Protein AF-A0A2N7QGH1-F1 (afdb_monomer_lite)

pLDDT: mean 88.71, std 9.81, range [45.12, 98.56]

Foldseek 3Di:
DDLLVLLVVLLVLLVQLVVLLVVCLVPVDPVSLVSNVVSLVSNVVSLVVCVVVLCVLPVPQPSVVLNVLSVLLVVLSVVVVPDDSPDPVVVVSSVSNVVSSVVSNVSSVVSNVSVVVVVVVVVVVVVVVVVVVVVVVVVVVVVVVVVVCCVPVVQVVLQVVQVVCVVVVNDPDGDHDPVCVVVVVVVVVD

Secondary structure (DSSP, 8-state):
--HHHHHHHHHHHHHHHHHHHHHHHHH--HHHHHHHHHHHHHHHHHHHHHHHHHHHH-TT--HHHHHHHHHHHHHHHHHHTTS-TT-THHHHHHHHHHHHHHHHHHHHHHHHHHHHHHHHHHHHHHHHHHHHHHHHHHHHHHHHHHHHHHHHHHHHHHHHHHHHHHHTTS-SS----HHHHHHHHHHTT-

Radius of gyration: 38.05 Å; chains: 1; bounding box: 73×26×106 Å

Sequence (190 aa):
MDYGEKSSEFLENVLEMRRYEKNYFLYHNKSDFENLKNYFVKSKDLFELLKPQFIKLNPEIKVDKMEKNFISYGNLLNALTNLNPKDRYILKIEEKIRNYGSEISKFAESIKIKEKFILTNYIRSAKNLFLFFSLFLSLFALTGLLFWYKLLISSLNTLEIEVKKILSGKSKEAIVPPEFQHFIDTFKKT

Organism: NCBI:txid1295609

Structure (mmCIF, N/CA/C/O backbone):
data_AF-A0A2N7QGH1-F1
#
_entry.id   AF-A0A2N7QGH1-F1
#
loop_
_atom_site.group_PDB
_atom_site.id
_atom_site.type_symbol
_atom_site.label_atom_id
_atom_site.label_alt_id
_atom_site.label_comp_id
_atom_site.label_asym_id
_atom_site.label_entity_id
_atom_site.label_seq_id
_atom_site.pdbx_PDB_ins_code
_atom_site.Cartn_x
_atom_site.Cartn_y
_atom_site.Cartn_z
_atom_site.occupancy
_atom_site.B_iso_or_equiv
_atom_site.auth_seq_id
_atom_site.auth_comp_id
_atom_site.auth_asym_id
_atom_site.auth_atom_id
_atom_site.pdbx_PDB_model_num
ATOM 1 N N . MET A 1 1 ? -8.255 -3.912 -15.629 1.00 54.28 1 MET A N 1
ATOM 2 C CA . MET A 1 1 ? -8.101 -2.933 -14.533 1.00 54.28 1 MET A CA 1
ATOM 3 C C . MET A 1 1 ? -6.645 -2.915 -14.122 1.00 54.28 1 MET A C 1
ATOM 5 O O . MET A 1 1 ? -6.067 -3.993 -14.015 1.00 54.28 1 MET A O 1
ATOM 9 N N . ASP A 1 2 ? -6.068 -1.725 -13.984 1.00 86.25 2 ASP A N 1
ATOM 10 C CA . ASP A 1 2 ? -4.644 -1.532 -13.714 1.00 86.25 2 ASP A CA 1
ATOM 11 C C . ASP A 1 2 ? -4.300 -1.843 -12.246 1.00 86.25 2 ASP A C 1
ATOM 13 O O . ASP A 1 2 ? -5.037 -1.486 -11.326 1.00 86.25 2 ASP A O 1
ATOM 17 N N . TYR A 1 3 ? -3.189 -2.548 -12.025 1.00 86.75 3 TYR A N 1
ATOM 18 C CA . TYR A 1 3 ? -2.706 -2.886 -10.683 1.00 86.75 3 TYR A CA 1
ATOM 19 C C . TYR A 1 3 ? -2.316 -1.630 -9.900 1.00 86.75 3 TYR A C 1
ATOM 21 O O . TYR A 1 3 ? -2.613 -1.535 -8.709 1.00 86.75 3 TYR A O 1
ATOM 29 N N . GLY A 1 4 ? -1.663 -0.671 -10.566 1.00 88.69 4 GLY A N 1
ATOM 30 C CA . GLY A 1 4 ? -1.186 0.551 -9.923 1.00 88.69 4 GLY A CA 1
ATOM 31 C C . GLY A 1 4 ? -2.335 1.402 -9.391 1.00 88.69 4 GLY A C 1
ATOM 32 O O . GLY A 1 4 ? -2.314 1.814 -8.227 1.00 88.69 4 GLY A O 1
ATOM 33 N N . GLU A 1 5 ? -3.375 1.576 -10.209 1.00 92.31 5 GLU A N 1
ATOM 34 C CA . GLU A 1 5 ? -4.630 2.235 -9.832 1.00 92.31 5 GLU A CA 1
ATOM 35 C C . GLU A 1 5 ? -5.268 1.584 -8.596 1.00 92.31 5 GLU A C 1
ATOM 37 O O . GLU A 1 5 ? -5.460 2.250 -7.580 1.00 92.31 5 GLU A O 1
ATOM 42 N N . LYS A 1 6 ? -5.497 0.265 -8.618 1.00 94.19 6 LYS A N 1
ATOM 43 C CA . LYS A 1 6 ? -6.113 -0.443 -7.482 1.00 94.19 6 LYS A CA 1
ATOM 44 C C . LYS A 1 6 ? -5.254 -0.446 -6.222 1.00 94.19 6 LYS A C 1
ATOM 46 O O . LYS A 1 6 ? -5.777 -0.394 -5.114 1.00 94.19 6 LYS A O 1
ATOM 51 N N . SER A 1 7 ? -3.934 -0.495 -6.372 1.00 93.31 7 SER A N 1
ATOM 52 C CA . SER A 1 7 ? -2.992 -0.336 -5.262 1.00 93.31 7 SER A CA 1
ATOM 53 C C . SER A 1 7 ? -3.110 1.065 -4.638 1.00 93.31 7 SER A C 1
ATOM 55 O O . SER A 1 7 ? -2.991 1.211 -3.421 1.00 93.31 7 SER A O 1
ATOM 57 N N . SER A 1 8 ? -3.362 2.109 -5.444 1.00 95.12 8 SER A N 1
ATOM 58 C CA . SER A 1 8 ? -3.581 3.481 -4.942 1.00 95.12 8 SER A CA 1
ATOM 59 C C . SER A 1 8 ? -4.903 3.577 -4.217 1.00 95.12 8 SER A C 1
ATOM 61 O O . SER A 1 8 ? -4.933 4.025 -3.075 1.00 95.12 8 SER A O 1
ATOM 63 N N . GLU A 1 9 ? -5.953 3.045 -4.834 1.00 97.12 9 GLU A N 1
ATOM 64 C CA . GLU A 1 9 ? -7.275 2.952 -4.236 1.00 97.12 9 GLU A CA 1
ATOM 65 C C . GLU A 1 9 ? -7.226 2.203 -2.892 1.00 97.12 9 GLU A C 1
ATOM 67 O O . GLU A 1 9 ? -7.860 2.617 -1.923 1.00 97.12 9 GLU A O 1
ATOM 72 N N . PHE A 1 10 ? -6.426 1.137 -2.785 1.00 97.56 10 PHE A N 1
ATOM 73 C CA . PHE A 1 10 ? -6.230 0.414 -1.529 1.00 97.56 10 PHE A CA 1
ATOM 74 C C . PHE A 1 10 ? -5.616 1.302 -0.440 1.00 97.56 10 PHE A C 1
ATOM 76 O O . PHE A 1 10 ? -6.161 1.371 0.662 1.00 97.56 10 PHE A O 1
ATOM 83 N N . LEU A 1 11 ? -4.518 2.010 -0.735 1.00 97.88 11 LEU A N 1
ATOM 84 C CA . LEU A 1 11 ? -3.903 2.927 0.230 1.00 97.88 11 LEU A CA 1
ATOM 85 C C . LEU A 1 11 ? -4.871 4.046 0.633 1.00 97.88 11 LEU A C 1
ATOM 87 O O . LEU A 1 11 ? -5.003 4.337 1.819 1.00 97.88 11 LEU A O 1
ATOM 91 N N . GLU A 1 12 ? -5.568 4.647 -0.327 1.00 98.44 12 GLU A N 1
ATOM 92 C CA . GLU A 1 12 ? -6.541 5.711 -0.073 1.00 98.44 12 GLU A CA 1
ATOM 93 C C . GLU A 1 12 ? -7.670 5.235 0.847 1.00 98.44 12 GLU A C 1
ATOM 95 O O . GLU A 1 12 ? -7.948 5.880 1.858 1.00 98.44 12 GLU A O 1
ATOM 100 N N . ASN A 1 13 ? -8.267 4.068 0.575 1.00 98.56 13 ASN A N 1
ATOM 101 C CA . ASN A 1 13 ? -9.310 3.506 1.435 1.00 98.56 13 ASN A CA 1
ATOM 102 C C . ASN A 1 13 ? -8.791 3.186 2.845 1.00 98.56 13 ASN A C 1
ATOM 104 O O . ASN A 1 13 ? -9.512 3.409 3.819 1.00 98.56 13 ASN A O 1
ATOM 108 N N . VAL A 1 14 ? -7.545 2.718 2.981 1.00 98.56 14 VAL A N 1
ATOM 109 C CA . VAL A 1 14 ? -6.925 2.479 4.292 1.00 98.56 14 VAL A CA 1
ATOM 110 C C . VAL A 1 14 ? -6.709 3.793 5.045 1.00 98.56 14 VAL A C 1
ATOM 112 O O . VAL A 1 14 ? -7.010 3.866 6.235 1.00 98.56 14 VAL A O 1
ATOM 115 N N . LEU A 1 15 ? -6.238 4.852 4.386 1.00 98.50 15 LEU A N 1
ATOM 116 C CA . LEU A 1 15 ? -6.061 6.164 5.017 1.00 98.50 15 LEU A CA 1
ATOM 117 C C . LEU A 1 15 ? -7.401 6.768 5.452 1.00 98.50 15 LEU A C 1
ATOM 119 O O . LEU A 1 15 ? -7.514 7.293 6.562 1.00 98.50 15 LEU A O 1
ATOM 123 N N . GLU A 1 16 ? -8.435 6.626 4.628 1.00 98.56 16 GLU A N 1
ATOM 124 C CA . GLU A 1 16 ? -9.794 7.039 4.963 1.00 98.56 16 GLU A CA 1
ATOM 125 C C . GLU A 1 16 ? -10.367 6.239 6.135 1.00 98.56 16 GLU A C 1
ATOM 127 O O . GLU A 1 16 ? -10.885 6.822 7.090 1.00 98.56 16 GLU A O 1
ATOM 132 N N . MET A 1 17 ? -10.173 4.917 6.147 1.00 98.31 17 MET A N 1
ATOM 133 C CA . MET A 1 17 ? -10.490 4.065 7.295 1.00 98.31 17 MET A CA 1
ATOM 134 C C . MET A 1 17 ? -9.818 4.604 8.568 1.00 98.31 17 MET A C 1
ATOM 136 O O . MET A 1 17 ? -10.484 4.791 9.583 1.00 98.31 17 MET A O 1
ATOM 140 N N . ARG A 1 18 ? -8.520 4.938 8.527 1.00 98.12 18 ARG A N 1
ATOM 141 C CA . ARG A 1 18 ? -7.790 5.500 9.681 1.00 98.12 18 ARG A CA 1
ATOM 142 C C . ARG A 1 18 ? -8.322 6.867 10.116 1.00 98.12 18 ARG A C 1
ATOM 144 O O . ARG A 1 18 ? -8.367 7.145 11.317 1.00 98.12 18 ARG A O 1
ATOM 151 N N . ARG A 1 19 ? -8.734 7.712 9.167 1.00 98.06 19 ARG A N 1
ATOM 152 C CA . ARG A 1 19 ? -9.341 9.022 9.441 1.00 98.06 19 ARG A CA 1
ATOM 153 C C . ARG A 1 19 ? -10.651 8.865 10.209 1.00 98.06 19 ARG A C 1
ATOM 155 O O . ARG A 1 19 ? -10.799 9.453 11.280 1.00 98.06 19 ARG A O 1
ATOM 162 N N . TYR A 1 20 ? -11.561 8.034 9.707 1.00 98.19 20 TYR A N 1
ATOM 163 C CA . TYR A 1 20 ? -12.847 7.783 10.359 1.00 98.19 20 TYR A CA 1
ATOM 164 C C . TYR A 1 20 ? -12.702 7.030 11.682 1.00 98.19 20 TYR A C 1
ATOM 166 O O . TYR A 1 20 ? -13.433 7.323 12.622 1.00 98.19 20 TYR A O 1
ATOM 174 N N . GLU A 1 21 ? -11.716 6.140 11.808 1.00 96.81 21 GLU A N 1
ATOM 175 C CA . GLU A 1 21 ? -11.383 5.488 13.077 1.00 96.81 21 GLU A CA 1
ATOM 176 C C . GLU A 1 21 ? -11.033 6.521 14.152 1.00 96.81 21 GLU A C 1
ATOM 178 O O . GLU A 1 21 ? -11.617 6.526 15.237 1.00 96.81 21 GLU A O 1
ATOM 183 N N . LYS A 1 22 ? -10.101 7.430 13.839 1.00 95.94 22 LYS A N 1
ATOM 184 C CA . LYS A 1 22 ? -9.699 8.500 14.754 1.00 95.94 22 LYS A CA 1
ATOM 185 C C . LYS A 1 22 ? -10.893 9.374 15.133 1.00 95.94 22 LYS A C 1
ATOM 187 O O . LYS A 1 22 ? -11.066 9.667 16.313 1.00 95.94 22 LYS A O 1
ATOM 192 N N . ASN A 1 23 ? -11.704 9.767 14.153 1.00 96.12 23 ASN A N 1
ATOM 193 C CA . ASN A 1 23 ? -12.870 10.616 14.384 1.00 96.12 23 ASN A CA 1
ATOM 194 C C . ASN A 1 23 ? -13.919 9.918 15.253 1.00 96.12 23 ASN A C 1
ATOM 196 O O . ASN A 1 23 ? -14.426 10.523 16.194 1.00 96.12 23 ASN A O 1
ATOM 200 N N . TYR A 1 24 ? -14.196 8.638 15.002 1.00 94.00 24 TYR A N 1
ATOM 201 C CA . TYR A 1 24 ? -15.142 7.867 15.800 1.00 94.00 24 TYR A CA 1
ATOM 202 C C . TYR A 1 24 ? -14.698 7.749 17.260 1.00 94.00 24 TYR A C 1
ATOM 204 O O . TYR A 1 24 ? -15.501 7.990 18.155 1.00 94.00 24 TYR A O 1
ATOM 212 N N . PHE A 1 25 ? -13.431 7.427 17.530 1.00 92.12 25 PHE A N 1
ATOM 213 C CA . PHE A 1 25 ? -12.963 7.335 18.918 1.00 92.12 25 PHE A CA 1
ATOM 214 C C . PHE A 1 25 ? -12.842 8.694 19.613 1.00 92.12 25 PHE A C 1
ATOM 216 O O . PHE A 1 25 ? -12.872 8.742 20.836 1.00 92.12 25 PHE A O 1
ATOM 223 N N . LEU A 1 26 ? -12.719 9.790 18.859 1.00 91.75 26 LEU A N 1
ATOM 224 C CA . LEU A 1 26 ? -12.655 11.137 19.423 1.00 91.75 26 LEU A CA 1
ATOM 225 C C . LEU A 1 26 ? -14.043 11.728 19.711 1.00 91.75 26 LEU A C 1
ATOM 227 O O . LEU A 1 26 ? -14.230 12.374 20.737 1.00 91.75 26 LEU A O 1
ATOM 231 N N . TYR A 1 27 ? -15.000 11.534 18.800 1.00 91.31 27 TYR A N 1
ATOM 232 C CA . TYR A 1 27 ? -16.305 12.204 18.833 1.00 91.31 27 TYR A CA 1
ATOM 233 C C . TYR A 1 27 ? -17.487 11.260 19.088 1.00 91.31 27 TYR A C 1
ATOM 235 O O . TYR A 1 27 ? -18.585 11.726 19.374 1.00 91.31 27 TYR A O 1
ATOM 243 N N . HIS A 1 28 ? -17.291 9.944 18.979 1.00 88.50 28 HIS A N 1
ATOM 244 C CA . HIS A 1 28 ? -18.325 8.910 19.122 1.00 88.50 28 HIS A CA 1
ATOM 245 C C . HIS A 1 28 ? -19.539 9.087 18.192 1.00 88.50 28 HIS A C 1
ATOM 247 O O . HIS A 1 28 ? -20.640 8.612 18.480 1.00 88.50 28 HIS A O 1
ATOM 253 N N . ASN A 1 29 ? -19.339 9.732 17.039 1.00 89.75 29 ASN A N 1
ATOM 254 C CA . ASN A 1 29 ? -20.387 9.944 16.047 1.00 89.75 29 ASN A CA 1
ATOM 255 C C . ASN A 1 29 ? -20.721 8.648 15.304 1.00 89.75 29 ASN A C 1
ATOM 257 O O . ASN A 1 29 ? -19.847 7.980 14.748 1.00 89.75 29 ASN A O 1
ATOM 261 N N . LYS A 1 30 ? -22.015 8.336 15.198 1.00 91.31 30 LYS A N 1
ATOM 262 C CA . LYS A 1 30 ? -22.490 7.162 14.452 1.00 91.31 30 LYS A CA 1
ATOM 263 C C . LYS A 1 30 ? -22.118 7.215 12.965 1.00 91.31 30 LYS A C 1
ATOM 265 O O . LYS A 1 30 ? -21.791 6.186 12.389 1.00 91.31 30 LYS A O 1
ATOM 270 N N . SER A 1 31 ? -22.130 8.398 12.348 1.00 94.81 31 SER A N 1
ATOM 271 C CA . SER A 1 31 ? -21.732 8.573 10.943 1.00 94.81 31 SER A CA 1
ATOM 272 C C . SER A 1 31 ? -20.271 8.191 10.700 1.00 94.81 31 SER A C 1
ATOM 274 O O . SER A 1 31 ? -19.976 7.509 9.722 1.00 94.81 31 SER A O 1
ATOM 276 N N . ASP A 1 32 ? -19.364 8.582 11.599 1.00 95.88 32 ASP A N 1
ATOM 277 C CA . ASP A 1 32 ? -17.948 8.217 11.516 1.00 95.88 32 ASP A CA 1
ATOM 278 C C . ASP A 1 32 ? -17.759 6.703 11.670 1.00 95.88 32 ASP A C 1
ATOM 280 O O . ASP A 1 32 ? -16.953 6.113 10.957 1.00 95.88 32 ASP A O 1
ATOM 284 N N . PHE A 1 33 ? -18.554 6.052 12.525 1.00 95.00 33 PHE A N 1
ATOM 285 C CA . PHE A 1 33 ? -18.535 4.596 12.672 1.00 95.00 33 PHE A CA 1
ATOM 286 C C . PHE A 1 33 ? -19.008 3.851 11.415 1.00 95.00 33 PHE A C 1
ATOM 288 O O . PHE A 1 33 ? -18.380 2.880 10.994 1.00 95.00 33 PHE A O 1
ATOM 295 N N . GLU A 1 34 ? -20.095 4.300 10.783 1.00 96.31 34 GLU A N 1
ATOM 296 C CA . GLU A 1 34 ? -20.571 3.684 9.538 1.00 96.31 34 GLU A CA 1
ATOM 297 C C . GLU A 1 34 ? -19.574 3.896 8.392 1.00 96.31 34 GLU A C 1
ATOM 299 O O . GLU A 1 34 ? -19.260 2.960 7.657 1.00 96.31 34 GLU A O 1
ATOM 304 N N . ASN A 1 35 ? -18.998 5.096 8.275 1.00 97.94 35 ASN A N 1
ATOM 305 C CA . ASN A 1 35 ? -17.946 5.359 7.294 1.00 97.94 35 ASN A CA 1
ATOM 306 C C . ASN A 1 35 ? -16.705 4.501 7.553 1.00 97.94 35 ASN A C 1
ATOM 308 O O . ASN A 1 35 ? -16.169 3.913 6.615 1.00 97.94 35 ASN A O 1
ATOM 312 N N . LEU A 1 36 ? -16.291 4.358 8.813 1.00 97.81 36 LEU A N 1
ATOM 313 C CA . LEU A 1 36 ? -15.209 3.461 9.202 1.00 97.81 36 LEU A CA 1
ATOM 314 C C . LEU A 1 36 ? -15.462 2.031 8.714 1.00 97.81 36 LEU A C 1
ATOM 316 O O . LEU A 1 36 ? -14.591 1.439 8.077 1.00 97.81 36 LEU A O 1
ATOM 320 N N . LYS A 1 37 ? -16.659 1.486 8.961 1.00 97.44 37 LYS A N 1
ATOM 321 C CA . LYS A 1 37 ? -17.038 0.143 8.497 1.00 97.44 37 LYS A CA 1
ATOM 322 C C . LYS A 1 37 ? -17.018 0.041 6.974 1.00 97.44 37 LYS A C 1
ATOM 324 O O . LYS A 1 37 ? -16.485 -0.932 6.446 1.00 97.44 37 LYS A O 1
ATOM 329 N N . ASN A 1 38 ? -17.535 1.047 6.272 1.00 98.19 38 ASN A N 1
ATOM 330 C CA . ASN A 1 38 ? -17.553 1.072 4.810 1.00 98.19 38 ASN A CA 1
ATOM 331 C C . ASN A 1 38 ? -16.135 1.058 4.223 1.00 98.19 38 ASN A C 1
ATOM 333 O O . ASN A 1 38 ? -15.832 0.234 3.360 1.00 98.19 38 ASN A O 1
ATOM 337 N N . TYR A 1 39 ? -15.249 1.930 4.708 1.00 98.56 39 TYR A N 1
ATOM 338 C CA . TYR A 1 39 ? -13.860 1.981 4.251 1.00 98.56 39 TYR A CA 1
ATOM 339 C C . TYR A 1 39 ? -13.056 0.747 4.671 1.00 98.56 39 TYR A C 1
ATOM 341 O O . TYR A 1 39 ? -12.207 0.290 3.906 1.00 98.56 39 TYR A O 1
ATOM 349 N N . PHE A 1 40 ? -13.351 0.151 5.830 1.00 98.44 40 PHE A N 1
ATOM 350 C CA . PHE A 1 40 ? -12.776 -1.131 6.236 1.00 98.44 40 PHE A CA 1
ATOM 351 C C . PHE A 1 40 ? -13.137 -2.255 5.255 1.00 98.44 40 PHE A C 1
ATOM 353 O O . PHE A 1 40 ? -12.244 -2.974 4.809 1.00 98.44 40 PHE A O 1
ATOM 360 N N . VAL A 1 41 ? -14.416 -2.386 4.880 1.00 98.25 41 VAL A N 1
ATOM 361 C CA . VAL A 1 41 ? -14.865 -3.406 3.915 1.00 98.25 41 VAL A CA 1
ATOM 362 C C . VAL A 1 41 ? -14.200 -3.191 2.558 1.00 98.25 41 VAL A C 1
ATOM 364 O O . VAL A 1 41 ? -13.567 -4.112 2.055 1.00 98.25 41 VAL A O 1
ATOM 367 N N . LYS A 1 42 ? -14.221 -1.963 2.023 1.00 98.38 42 LYS A N 1
ATOM 368 C CA . LYS A 1 42 ? -13.535 -1.634 0.760 1.00 98.38 42 LYS A CA 1
ATOM 369 C C . LYS A 1 42 ? -12.045 -1.977 0.797 1.00 98.38 42 LYS A C 1
ATOM 371 O O . LYS A 1 42 ? -11.522 -2.573 -0.141 1.00 98.38 42 LYS A O 1
ATOM 376 N N . SER A 1 43 ? -11.367 -1.633 1.893 1.00 98.31 43 SER A N 1
ATOM 377 C CA . SER A 1 43 ? -9.945 -1.943 2.079 1.00 98.31 43 SER A CA 1
ATOM 378 C C . SER A 1 43 ? -9.697 -3.450 2.109 1.00 98.31 43 SER A C 1
ATOM 380 O O . SER A 1 43 ? -8.748 -3.927 1.491 1.00 98.31 43 SER A O 1
ATOM 382 N N . LYS A 1 44 ? -10.551 -4.208 2.803 1.00 98.31 44 LYS A N 1
ATOM 383 C CA . LYS A 1 44 ? -10.453 -5.667 2.887 1.00 98.31 44 LYS A CA 1
ATOM 384 C C . LYS A 1 44 ? -10.689 -6.328 1.526 1.00 98.31 44 LYS A C 1
ATOM 386 O O . LYS A 1 44 ? -9.918 -7.200 1.142 1.00 98.31 44 LYS A O 1
ATOM 391 N N . ASP A 1 45 ? -11.700 -5.888 0.786 1.00 98.12 45 ASP A N 1
ATOM 392 C CA . ASP A 1 45 ? -12.023 -6.439 -0.533 1.00 98.12 45 ASP A CA 1
ATOM 393 C C . ASP A 1 45 ? -10.896 -6.169 -1.540 1.00 98.12 45 ASP A C 1
ATOM 395 O O . ASP A 1 45 ? -10.490 -7.063 -2.286 1.00 98.12 45 ASP A O 1
ATOM 399 N N . LEU A 1 46 ? -10.325 -4.959 -1.518 1.00 97.75 46 LEU A N 1
ATOM 400 C CA . LEU A 1 46 ? -9.146 -4.625 -2.319 1.00 97.75 46 LEU A CA 1
ATOM 401 C C . LEU A 1 46 ? -7.917 -5.434 -1.896 1.00 97.75 46 LEU A C 1
ATOM 403 O O . LEU A 1 46 ? -7.169 -5.885 -2.762 1.00 97.75 46 LEU A O 1
ATOM 407 N N . PHE A 1 47 ? -7.714 -5.659 -0.595 1.00 97.62 47 PHE A N 1
ATOM 408 C CA . PHE A 1 47 ? -6.635 -6.513 -0.104 1.00 97.62 47 PHE A CA 1
ATOM 409 C C . PHE A 1 47 ? -6.755 -7.940 -0.648 1.00 97.62 47 PHE A C 1
ATOM 411 O O . PHE A 1 47 ? -5.785 -8.438 -1.215 1.00 97.62 47 PHE A O 1
ATOM 418 N N . GLU A 1 48 ? -7.925 -8.577 -0.543 1.00 97.00 48 GLU A N 1
ATOM 419 C CA . GLU A 1 48 ? -8.140 -9.942 -1.049 1.00 97.00 48 GLU A CA 1
ATOM 420 C C . GLU A 1 48 ? -7.968 -10.024 -2.568 1.00 97.00 48 GLU A C 1
ATOM 422 O O . GLU A 1 48 ? -7.336 -10.948 -3.084 1.00 97.00 48 GLU A O 1
ATOM 427 N N . LEU A 1 49 ? -8.458 -9.018 -3.293 1.00 96.62 49 LEU A N 1
ATOM 428 C CA . LEU A 1 49 ? -8.300 -8.933 -4.739 1.00 96.62 49 LEU A CA 1
ATOM 429 C C . LEU A 1 49 ? -6.826 -8.815 -5.164 1.00 96.62 49 LEU A C 1
ATOM 431 O O . LEU A 1 49 ? -6.404 -9.448 -6.133 1.00 96.62 49 LEU A O 1
ATOM 435 N N . LEU A 1 50 ? -6.050 -7.979 -4.472 1.00 95.31 50 LEU A N 1
ATOM 436 C CA . LEU A 1 50 ? -4.658 -7.674 -4.817 1.00 95.31 50 LEU A CA 1
ATOM 437 C C . LEU A 1 50 ? -3.655 -8.660 -4.204 1.00 95.31 50 LEU A C 1
ATOM 439 O O . LEU A 1 50 ? -2.498 -8.707 -4.631 1.00 95.31 50 LEU A O 1
ATOM 443 N N . LYS A 1 51 ? -4.088 -9.490 -3.249 1.00 94.62 51 LYS A N 1
ATOM 444 C CA . LYS A 1 51 ? -3.277 -10.483 -2.531 1.00 94.62 51 LYS A CA 1
ATOM 445 C C . LYS A 1 51 ? -2.351 -11.304 -3.445 1.00 94.62 51 LYS A C 1
ATOM 447 O O . LYS A 1 51 ? -1.152 -11.349 -3.153 1.00 94.62 51 LYS A O 1
ATOM 452 N N . PRO A 1 52 ? -2.807 -11.885 -4.577 1.00 93.69 52 PRO A N 1
ATOM 453 C CA . PRO A 1 52 ? -1.920 -12.657 -5.454 1.00 93.69 52 PRO A CA 1
ATOM 454 C C . PRO A 1 52 ? -0.808 -11.806 -6.084 1.00 93.69 52 PRO A C 1
ATOM 456 O O . PRO A 1 52 ? 0.315 -12.270 -6.283 1.00 93.69 52 PRO A O 1
ATOM 459 N N . GLN A 1 53 ? -1.105 -10.544 -6.398 1.00 92.19 53 GLN A N 1
ATOM 460 C CA . GLN A 1 53 ? -0.165 -9.620 -7.031 1.00 92.19 53 GLN A CA 1
ATOM 461 C C . GLN A 1 53 ? 0.859 -9.095 -6.023 1.00 92.19 53 GLN A C 1
ATOM 463 O O . GLN A 1 53 ? 2.038 -8.992 -6.360 1.00 92.19 53 GLN A O 1
ATOM 468 N N . PHE A 1 54 ? 0.448 -8.859 -4.773 1.00 92.12 54 PHE A N 1
ATOM 469 C CA . PHE A 1 54 ? 1.362 -8.531 -3.677 1.00 92.12 54 PHE A CA 1
ATOM 470 C C . PHE A 1 54 ? 2.413 -9.622 -3.472 1.00 92.12 54 PHE A C 1
ATOM 472 O O . PHE A 1 54 ? 3.604 -9.315 -3.425 1.00 92.12 54 PHE A O 1
ATOM 479 N N . ILE A 1 55 ? 1.989 -10.890 -3.438 1.00 92.38 55 ILE A N 1
ATOM 480 C CA . ILE A 1 55 ? 2.893 -12.043 -3.311 1.00 92.38 55 ILE A CA 1
ATOM 481 C C . ILE A 1 55 ? 3.836 -12.125 -4.518 1.00 92.38 55 ILE A C 1
ATOM 483 O O . ILE A 1 55 ? 5.041 -12.300 -4.355 1.00 92.38 55 ILE A O 1
ATOM 487 N N . LYS A 1 56 ? 3.308 -11.942 -5.736 1.00 90.62 56 LYS A N 1
ATOM 488 C CA . LYS A 1 56 ? 4.106 -11.988 -6.970 1.00 90.62 56 LYS A CA 1
ATOM 489 C C . LYS A 1 56 ? 5.189 -10.904 -7.021 1.00 90.62 56 LYS A C 1
ATOM 491 O O . LYS A 1 56 ? 6.287 -11.167 -7.502 1.00 90.62 56 LYS A O 1
ATOM 496 N N . LEU A 1 57 ? 4.884 -9.687 -6.571 1.00 86.44 57 LEU A N 1
ATOM 497 C CA . LEU A 1 57 ? 5.804 -8.543 -6.627 1.00 86.44 57 LEU A CA 1
ATOM 498 C C . LEU A 1 57 ? 6.768 -8.480 -5.438 1.00 86.44 57 LEU A C 1
ATOM 500 O O . LEU A 1 57 ? 7.835 -7.869 -5.543 1.00 86.44 57 LEU A O 1
ATOM 504 N N . ASN A 1 58 ? 6.401 -9.079 -4.307 1.00 87.44 58 ASN A N 1
ATOM 505 C CA . ASN A 1 58 ? 7.229 -9.115 -3.112 1.00 87.44 58 ASN A CA 1
ATOM 506 C C . ASN A 1 58 ? 7.016 -10.429 -2.340 1.00 87.44 58 ASN A C 1
ATOM 508 O O . ASN A 1 58 ? 6.217 -10.445 -1.413 1.00 87.44 58 ASN A O 1
ATOM 512 N N . PRO A 1 59 ? 7.738 -11.516 -2.659 1.00 86.12 59 PRO A N 1
ATOM 513 C CA . PRO A 1 59 ? 7.539 -12.818 -2.009 1.00 86.12 59 PRO A CA 1
ATOM 514 C C . PRO A 1 59 ? 7.722 -12.818 -0.482 1.00 86.12 59 PRO A C 1
ATOM 516 O O . PRO A 1 59 ? 7.154 -13.657 0.207 1.00 86.12 59 PRO A O 1
ATOM 519 N N . GLU A 1 60 ? 8.483 -11.865 0.061 1.00 87.44 60 GLU A N 1
ATOM 520 C CA . GLU A 1 60 ? 8.718 -11.715 1.506 1.00 87.44 60 GLU A CA 1
ATOM 521 C C . GLU A 1 60 ? 7.596 -10.943 2.227 1.00 87.44 60 GLU A C 1
ATOM 523 O O . GLU A 1 60 ? 7.654 -10.711 3.441 1.00 87.44 60 GLU A O 1
ATOM 528 N N . ILE A 1 61 ? 6.571 -10.495 1.496 1.00 89.94 61 ILE A N 1
ATOM 529 C CA . ILE A 1 61 ? 5.474 -9.714 2.055 1.00 89.94 61 ILE A CA 1
ATOM 530 C C . ILE A 1 61 ? 4.648 -10.555 3.036 1.00 89.94 61 ILE A C 1
ATOM 532 O O . ILE A 1 61 ? 4.215 -11.667 2.746 1.00 89.94 61 ILE A O 1
ATOM 536 N N . LYS A 1 62 ? 4.389 -10.009 4.228 1.00 92.06 62 LYS A N 1
ATOM 537 C CA . LYS A 1 62 ? 3.678 -10.712 5.311 1.00 92.06 62 LYS A CA 1
ATOM 538 C C . LYS A 1 62 ? 2.155 -10.687 5.124 1.00 92.06 62 LYS A C 1
ATOM 540 O O . LYS A 1 62 ? 1.433 -10.181 5.984 1.00 92.06 62 LYS A O 1
ATOM 545 N N . VAL A 1 63 ? 1.668 -11.220 4.006 1.00 94.25 63 VAL A N 1
ATOM 546 C CA . VAL A 1 63 ? 0.240 -11.245 3.644 1.00 94.25 63 VAL A CA 1
ATOM 547 C C . VAL A 1 63 ? -0.605 -12.006 4.670 1.00 94.25 63 VAL A C 1
ATOM 549 O O . VAL A 1 63 ? -1.617 -11.473 5.115 1.00 94.25 63 VAL A O 1
ATOM 552 N N . ASP A 1 64 ? -0.153 -13.165 5.153 1.00 94.38 64 ASP A N 1
ATOM 553 C CA . ASP A 1 64 ? -0.903 -13.957 6.146 1.00 94.38 64 ASP A CA 1
ATOM 554 C C . ASP A 1 64 ? -1.095 -13.211 7.473 1.00 94.38 64 ASP A C 1
ATOM 556 O O . ASP A 1 64 ? -2.112 -13.345 8.157 1.00 94.38 64 ASP A O 1
ATOM 560 N N . LYS A 1 65 ? -0.105 -12.391 7.857 1.00 95.19 65 LYS A N 1
ATOM 561 C CA . LYS A 1 65 ? -0.223 -11.519 9.031 1.00 95.19 65 LYS A CA 1
ATOM 562 C C . LYS A 1 65 ? -1.302 -10.461 8.796 1.00 95.19 65 LYS A C 1
ATOM 564 O O . LYS A 1 65 ? -2.068 -10.173 9.710 1.00 95.19 65 LYS A O 1
ATOM 569 N N . MET A 1 66 ? -1.365 -9.883 7.598 1.00 96.44 66 MET A N 1
ATOM 570 C CA . MET A 1 66 ? -2.360 -8.858 7.282 1.00 96.44 66 MET A CA 1
ATOM 571 C C . MET A 1 66 ? -3.772 -9.410 7.199 1.00 96.44 66 MET A C 1
ATOM 573 O O . MET A 1 66 ? -4.683 -8.786 7.731 1.00 96.44 66 MET A O 1
ATOM 577 N N . GLU A 1 67 ? -3.954 -10.602 6.644 1.00 97.00 67 GLU A N 1
ATOM 578 C CA . GLU A 1 67 ? -5.245 -11.290 6.651 1.00 97.00 67 GLU A CA 1
ATOM 579 C C . GLU A 1 67 ? -5.765 -11.473 8.087 1.00 97.00 67 GLU A C 1
ATOM 581 O O . GLU A 1 67 ? -6.886 -11.074 8.414 1.00 97.00 67 GLU A O 1
ATOM 586 N N . LYS A 1 68 ? -4.905 -11.950 8.998 1.00 97.50 68 LYS A N 1
ATOM 587 C CA . LYS A 1 68 ? -5.228 -12.055 10.432 1.00 97.50 68 LYS A CA 1
ATOM 588 C C . LYS A 1 68 ? -5.547 -10.701 11.065 1.00 97.50 68 LYS A C 1
ATOM 590 O O . LYS A 1 68 ? -6.443 -10.627 11.909 1.00 97.50 68 LYS A O 1
ATOM 595 N N . ASN A 1 69 ? -4.843 -9.640 10.674 1.00 97.81 69 ASN A N 1
ATOM 596 C CA . ASN A 1 69 ? -5.110 -8.287 11.158 1.00 97.81 69 ASN A CA 1
ATOM 597 C C . ASN A 1 69 ? -6.480 -7.782 10.687 1.00 97.81 69 ASN A C 1
ATOM 599 O O . ASN A 1 69 ? -7.235 -7.287 11.518 1.00 97.81 69 ASN A O 1
ATOM 603 N N . PHE A 1 70 ? -6.838 -7.952 9.410 1.00 98.19 70 PHE A N 1
ATOM 604 C CA . PHE A 1 70 ? -8.160 -7.583 8.890 1.00 98.19 70 PHE A CA 1
ATOM 605 C C . PHE A 1 70 ? -9.282 -8.353 9.594 1.00 98.19 70 PHE A C 1
ATOM 607 O O . PHE A 1 70 ? -10.275 -7.751 9.998 1.00 98.19 70 PHE A O 1
ATOM 614 N N . ILE A 1 71 ? -9.119 -9.664 9.805 1.00 98.00 71 ILE A N 1
ATOM 615 C CA . ILE A 1 71 ? -10.095 -10.482 10.545 1.00 98.00 71 ILE A CA 1
ATOM 616 C C . ILE A 1 71 ? -10.251 -9.965 11.980 1.00 98.00 71 ILE A C 1
ATOM 618 O O . ILE A 1 71 ? -11.367 -9.734 12.445 1.00 98.00 71 ILE A O 1
ATOM 622 N N . SER A 1 72 ? -9.134 -9.742 12.674 1.00 97.94 72 SER A N 1
ATOM 623 C CA . SER A 1 72 ? -9.137 -9.301 14.073 1.00 97.94 72 SER A CA 1
ATOM 624 C C . SER A 1 72 ? -9.732 -7.898 14.227 1.00 97.94 72 SER A C 1
ATOM 626 O O . SER A 1 72 ? -10.532 -7.668 15.131 1.00 97.94 72 SER A O 1
ATOM 628 N N . TYR A 1 73 ? -9.399 -6.982 13.316 1.00 98.00 73 TYR A N 1
ATOM 629 C CA . TYR A 1 73 ? -9.970 -5.637 13.247 1.00 98.00 73 TYR A CA 1
ATOM 630 C C . TYR A 1 73 ? -11.489 -5.685 13.035 1.00 98.00 73 TYR A C 1
ATOM 632 O O . TYR A 1 73 ? -12.237 -5.062 13.785 1.00 98.00 73 TYR A O 1
ATOM 640 N N . GLY A 1 74 ? -11.961 -6.480 12.067 1.00 97.06 74 GLY A N 1
ATOM 641 C CA . GLY A 1 74 ? -13.390 -6.640 11.784 1.00 97.06 74 GLY A CA 1
ATOM 642 C C . GLY A 1 74 ? -14.171 -7.229 12.962 1.00 97.06 74 GLY A C 1
ATOM 643 O O . GLY A 1 74 ? -15.248 -6.740 13.299 1.00 97.06 74 GLY A O 1
ATOM 644 N N . ASN A 1 75 ? -13.604 -8.223 13.650 1.00 96.25 75 ASN A N 1
ATOM 645 C CA . ASN A 1 75 ? -14.209 -8.795 14.854 1.00 96.25 75 ASN A CA 1
ATOM 646 C C . ASN A 1 75 ? -14.349 -7.754 15.976 1.00 96.25 75 ASN A C 1
ATOM 648 O O . ASN A 1 75 ? -15.371 -7.720 16.658 1.00 96.25 75 ASN A O 1
ATOM 652 N N . LEU A 1 76 ? -13.352 -6.881 16.149 1.00 95.06 76 LEU A N 1
ATOM 653 C CA . LEU A 1 76 ? -13.403 -5.803 17.138 1.00 95.06 76 LEU A CA 1
ATOM 654 C C . LEU A 1 76 ? -14.412 -4.710 16.758 1.00 95.06 76 LEU A C 1
ATOM 656 O O . LEU A 1 76 ? -15.128 -4.233 17.636 1.00 95.06 76 LEU A O 1
ATOM 660 N N . LEU A 1 77 ? -14.537 -4.358 15.473 1.00 94.25 77 LEU A N 1
ATOM 661 C CA . LEU A 1 77 ? -15.592 -3.450 15.005 1.00 94.25 77 LEU A CA 1
ATOM 662 C C . LEU A 1 77 ? -16.995 -4.002 15.293 1.00 94.25 77 LEU A C 1
ATOM 664 O O . LEU A 1 77 ? -17.866 -3.264 15.748 1.00 94.25 77 LEU A O 1
ATOM 668 N N . ASN A 1 78 ? -17.214 -5.300 15.081 1.00 92.69 78 ASN A N 1
ATOM 669 C CA . ASN A 1 78 ? -18.490 -5.948 15.399 1.00 92.69 78 ASN A CA 1
ATOM 670 C C . ASN A 1 78 ? -18.735 -6.057 16.913 1.00 92.69 78 ASN A C 1
ATOM 672 O O . ASN A 1 78 ? -19.877 -6.044 17.366 1.00 92.69 78 ASN A O 1
ATOM 676 N N . ALA A 1 79 ? -17.682 -6.141 17.726 1.00 90.31 79 ALA A N 1
ATOM 677 C CA . ALA A 1 79 ? -17.835 -6.063 19.175 1.00 90.31 79 ALA A CA 1
ATOM 678 C C . ALA A 1 79 ? -18.303 -4.663 19.611 1.00 90.31 79 ALA A C 1
ATOM 680 O O . ALA A 1 79 ? -19.157 -4.556 20.488 1.00 90.31 79 ALA A O 1
ATOM 681 N N . LEU A 1 80 ? -17.813 -3.597 18.963 1.00 88.62 80 LEU A N 1
ATOM 682 C CA . LEU A 1 80 ? -18.201 -2.215 19.275 1.00 88.62 80 LEU A CA 1
ATOM 683 C C . LEU A 1 80 ? -19.682 -1.918 19.025 1.00 88.62 80 LEU A C 1
ATOM 685 O O . LEU A 1 80 ? -20.250 -1.120 19.762 1.00 88.62 80 LEU A O 1
ATOM 689 N N . THR A 1 81 ? -20.335 -2.569 18.054 1.00 85.62 81 THR A N 1
ATOM 690 C CA . THR A 1 81 ? -21.773 -2.341 17.802 1.00 85.62 81 THR A CA 1
ATOM 691 C C . THR A 1 81 ? -22.673 -2.689 18.986 1.00 85.62 81 THR A C 1
ATOM 693 O O . THR A 1 81 ? -23.768 -2.145 19.084 1.00 85.62 81 THR A O 1
ATOM 696 N N . ASN A 1 82 ? -22.219 -3.570 19.882 1.00 80.38 82 ASN A N 1
ATOM 697 C CA . ASN A 1 82 ? -23.011 -4.072 21.006 1.00 80.38 82 ASN A CA 1
ATOM 698 C C . ASN A 1 82 ? -22.601 -3.463 22.357 1.00 80.38 82 ASN A C 1
ATOM 700 O O . ASN A 1 82 ? -23.148 -3.852 23.386 1.00 80.38 82 ASN A O 1
ATOM 704 N N . LEU A 1 83 ? -21.627 -2.548 22.373 1.00 81.19 83 LEU A N 1
ATOM 705 C CA . LEU A 1 83 ? -21.059 -1.981 23.596 1.00 81.19 83 LEU A CA 1
ATOM 706 C C . LEU A 1 83 ? -21.507 -0.535 23.804 1.00 81.19 83 LEU A C 1
ATOM 708 O O . LEU A 1 83 ? -21.665 0.231 22.852 1.00 81.19 83 LEU A O 1
ATOM 712 N N . ASN A 1 84 ? -21.691 -0.145 25.065 1.00 75.12 84 ASN A N 1
ATOM 713 C CA . ASN A 1 84 ? -22.020 1.232 25.405 1.00 75.12 84 ASN A CA 1
ATOM 714 C C . ASN A 1 84 ? -20.724 2.061 25.416 1.00 75.12 84 ASN A C 1
ATOM 716 O O . ASN A 1 84 ? -19.795 1.660 26.113 1.00 75.12 84 ASN A O 1
ATOM 720 N N . PRO A 1 85 ? -20.651 3.229 24.742 1.00 70.38 85 PRO A N 1
ATOM 721 C CA . PRO A 1 85 ? -19.474 4.113 24.706 1.00 70.38 85 PRO A CA 1
ATOM 722 C C . PRO A 1 85 ? -18.798 4.404 26.058 1.00 70.38 85 PRO A C 1
ATOM 724 O O . PRO A 1 85 ? -17.624 4.761 26.097 1.00 70.38 85 PRO A O 1
ATOM 727 N N . LYS A 1 86 ? -19.524 4.254 27.173 1.00 70.81 86 LYS A N 1
ATOM 728 C CA . LYS A 1 86 ? -19.024 4.480 28.538 1.00 70.81 86 LYS A CA 1
ATOM 729 C C . LYS A 1 86 ? -18.356 3.258 29.184 1.00 70.81 86 LYS A C 1
ATOM 731 O O . LYS A 1 86 ? -17.854 3.362 30.304 1.00 70.81 86 LYS A O 1
ATOM 736 N N . ASP A 1 87 ? -18.333 2.110 28.514 1.00 79.44 87 ASP A N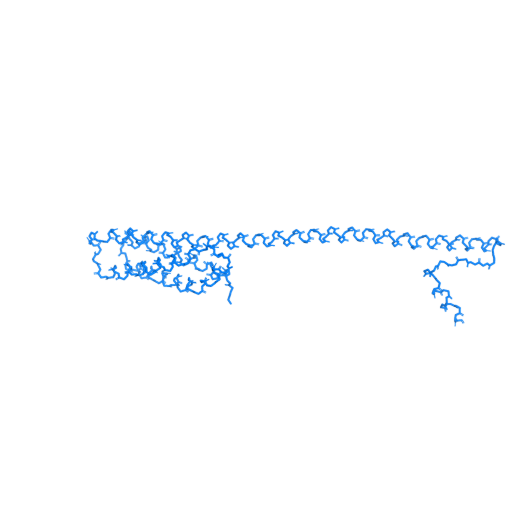 1
ATOM 737 C CA . ASP A 1 87 ? -17.755 0.885 29.055 1.00 79.44 87 ASP A CA 1
ATOM 738 C C . ASP A 1 87 ? -16.224 0.964 29.086 1.00 79.44 87 ASP A C 1
ATOM 740 O O . ASP A 1 87 ? -15.569 1.161 28.065 1.00 79.44 87 ASP A O 1
ATOM 744 N N . ARG A 1 88 ? -15.610 0.698 30.249 1.00 76.12 88 ARG A N 1
ATOM 745 C CA . ARG A 1 88 ? -14.135 0.621 30.388 1.00 76.12 88 ARG A CA 1
ATOM 746 C C . ARG A 1 88 ? -13.481 -0.393 29.441 1.00 76.12 88 ARG A C 1
ATOM 748 O O . ARG A 1 88 ? -12.282 -0.312 29.184 1.00 76.12 88 ARG A O 1
ATOM 755 N N . TYR A 1 89 ? -14.254 -1.351 28.935 1.00 80.38 89 TYR A N 1
ATOM 756 C CA . TYR A 1 89 ? -13.798 -2.324 27.948 1.00 80.38 89 TYR A CA 1
ATOM 757 C C . TYR A 1 89 ? -13.476 -1.680 26.587 1.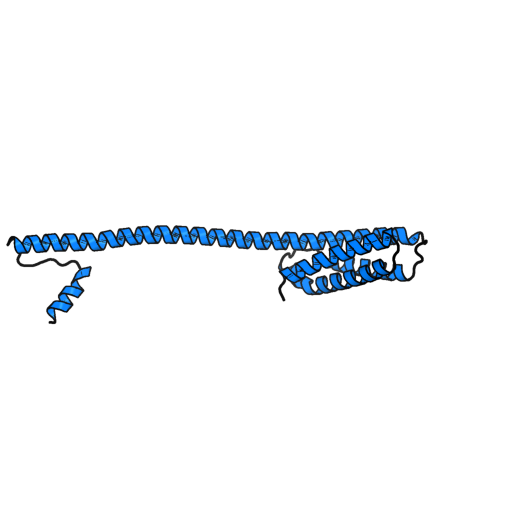00 80.38 89 TYR A C 1
ATOM 759 O O . TYR A 1 89 ? -12.610 -2.181 25.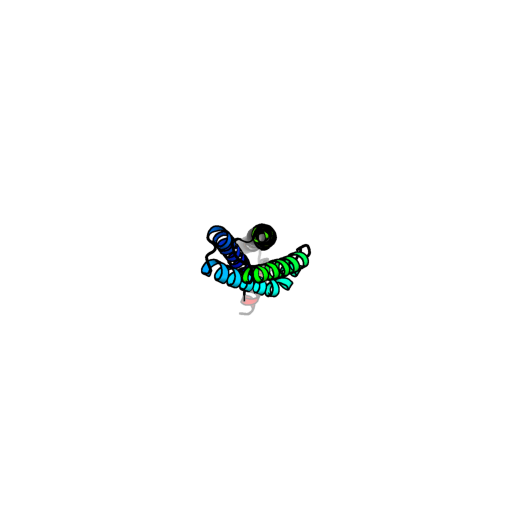870 1.00 80.38 89 TYR A O 1
ATOM 767 N N . ILE A 1 90 ? -14.089 -0.535 26.265 1.00 83.38 90 ILE A N 1
ATOM 768 C CA . ILE A 1 90 ? -13.881 0.174 24.997 1.00 83.38 90 ILE A CA 1
ATOM 769 C C . ILE A 1 90 ? -12.456 0.682 24.861 1.00 83.38 90 ILE A C 1
ATOM 771 O O . ILE A 1 9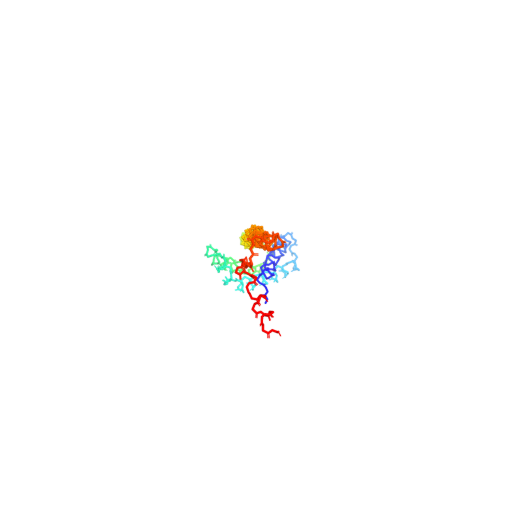0 ? -11.894 0.534 23.786 1.00 83.38 90 ILE A O 1
ATOM 775 N N . LEU A 1 91 ? -11.822 1.156 25.937 1.00 85.62 91 LEU A N 1
ATOM 776 C CA . LEU A 1 91 ? -10.424 1.607 25.881 1.00 85.62 91 LEU A CA 1
ATOM 777 C C . LEU A 1 91 ? -9.477 0.486 25.420 1.00 85.62 91 LEU A C 1
ATOM 779 O O . LEU A 1 91 ? -8.587 0.709 24.603 1.00 85.62 91 LEU A O 1
ATOM 783 N N . LYS A 1 92 ? -9.707 -0.750 25.888 1.00 88.94 92 LYS A N 1
ATOM 784 C CA . LYS A 1 92 ? -8.918 -1.921 25.466 1.00 88.94 92 LYS A CA 1
ATOM 785 C C . LYS A 1 92 ? -9.208 -2.323 24.020 1.00 88.94 92 LYS A C 1
ATOM 787 O O . LYS A 1 92 ? -8.319 -2.824 23.333 1.00 88.94 92 LYS A O 1
ATOM 792 N N . ILE A 1 93 ? -10.451 -2.161 23.566 1.00 91.19 93 ILE A N 1
ATOM 793 C CA . ILE A 1 93 ? -10.821 -2.414 22.170 1.00 91.19 93 ILE A CA 1
ATOM 794 C C . ILE A 1 93 ? -10.203 -1.356 21.255 1.00 91.19 93 ILE A C 1
ATOM 796 O O . ILE A 1 93 ? -9.613 -1.717 20.241 1.00 91.19 93 ILE A O 1
ATOM 800 N N . GLU A 1 94 ? -10.303 -0.080 21.622 1.00 93.12 94 GLU A N 1
ATOM 801 C CA . GLU A 1 94 ? -9.738 1.057 20.899 1.00 93.12 94 GLU A CA 1
ATOM 802 C C . GLU A 1 94 ? -8.236 0.878 20.695 1.00 93.12 94 GLU A C 1
ATOM 804 O O . GLU A 1 94 ? -7.755 0.988 19.570 1.00 93.12 94 GLU A O 1
ATOM 809 N N . GLU A 1 95 ? -7.496 0.530 21.750 1.00 94.19 95 GLU A N 1
ATOM 810 C CA . GLU A 1 95 ? -6.057 0.271 21.660 1.00 94.19 95 GLU A CA 1
ATOM 811 C C . GLU A 1 95 ? -5.742 -0.843 20.648 1.00 94.19 95 GLU A C 1
ATOM 813 O O . GLU A 1 95 ? -4.879 -0.687 19.780 1.00 94.19 95 GLU A O 1
ATOM 818 N N . LYS A 1 96 ? -6.482 -1.957 20.699 1.00 95.88 96 LYS A N 1
ATOM 819 C CA . LYS A 1 96 ? -6.303 -3.068 19.754 1.00 95.88 96 LYS A CA 1
ATOM 820 C C . LYS A 1 96 ? -6.652 -2.672 18.322 1.00 95.88 96 LYS A C 1
ATOM 822 O O . LYS A 1 96 ? -5.891 -2.995 17.412 1.00 95.88 96 LYS A O 1
ATOM 827 N N . ILE A 1 97 ? -7.763 -1.966 18.118 1.00 96.12 97 ILE A N 1
ATOM 828 C CA . ILE A 1 97 ? -8.178 -1.456 16.805 1.00 96.12 97 ILE A CA 1
ATOM 829 C C . ILE A 1 97 ? -7.104 -0.523 16.245 1.00 96.12 97 ILE A C 1
ATOM 831 O O . ILE A 1 97 ? -6.670 -0.713 15.109 1.00 96.12 97 ILE A O 1
ATOM 835 N N . ARG A 1 98 ? -6.584 0.405 17.056 1.00 96.06 98 ARG A N 1
ATOM 836 C CA . ARG A 1 98 ? -5.499 1.310 16.658 1.00 96.06 98 ARG A CA 1
ATOM 837 C C . ARG A 1 98 ? -4.227 0.568 16.276 1.00 96.06 98 ARG A C 1
ATOM 839 O O . ARG A 1 98 ? -3.589 0.945 15.294 1.00 96.06 98 ARG A O 1
ATOM 846 N N . ASN A 1 99 ? -3.873 -0.483 17.012 1.00 97.81 99 ASN A N 1
ATOM 847 C CA . ASN A 1 99 ? -2.707 -1.307 16.706 1.00 97.81 99 ASN A CA 1
ATOM 848 C C . ASN A 1 99 ? -2.875 -2.044 15.372 1.00 97.81 99 ASN A C 1
ATOM 850 O O . ASN A 1 99 ? -2.013 -1.931 14.502 1.00 97.81 99 ASN A O 1
ATOM 854 N N . TYR A 1 100 ? -3.998 -2.735 15.163 1.00 98.00 100 TYR A N 1
ATOM 855 C CA . TYR A 1 100 ? -4.262 -3.417 13.894 1.00 98.00 100 TYR A CA 1
ATOM 856 C C . TYR A 1 100 ? -4.357 -2.438 12.720 1.00 98.00 100 TYR A C 1
ATOM 858 O O . TYR A 1 100 ? -3.763 -2.690 11.674 1.00 98.00 100 TYR A O 1
ATOM 866 N N . GLY A 1 101 ? -5.035 -1.303 12.891 1.00 97.25 101 GLY A N 1
ATOM 867 C CA . GLY A 1 101 ? -5.142 -0.284 11.852 1.00 97.25 101 GLY A CA 1
ATOM 868 C C . GLY A 1 101 ? -3.794 0.364 11.514 1.00 97.25 101 GLY A C 1
ATOM 869 O O . GLY A 1 101 ? -3.516 0.608 10.344 1.00 97.25 101 GLY A O 1
ATOM 870 N N . SER A 1 102 ? -2.916 0.577 12.499 1.00 97.81 102 SER A N 1
ATOM 871 C CA . SER A 1 102 ? -1.536 1.038 12.272 1.00 97.81 102 SER A CA 1
ATOM 872 C C . SER A 1 102 ? -0.735 0.040 11.433 1.00 97.81 102 SER A C 1
ATOM 874 O O . SER A 1 102 ? -0.082 0.421 10.463 1.00 97.81 102 SER A O 1
ATOM 876 N N . GLU A 1 103 ? -0.828 -1.251 11.756 1.00 98.00 103 GLU A N 1
ATOM 877 C CA . GLU A 1 103 ? -0.158 -2.303 10.989 1.00 98.00 103 GLU A CA 1
ATOM 878 C C . GLU A 1 103 ? -0.696 -2.405 9.552 1.00 98.00 103 GLU A C 1
ATOM 880 O O . GLU A 1 103 ? 0.096 -2.562 8.624 1.00 98.00 103 GLU A O 1
ATOM 885 N N . ILE A 1 104 ? -2.012 -2.254 9.354 1.00 98.12 104 ILE A N 1
ATOM 886 C CA . ILE A 1 104 ? -2.643 -2.218 8.023 1.00 98.12 104 ILE A CA 1
ATOM 887 C C . ILE A 1 104 ? -2.173 -0.987 7.223 1.00 98.12 104 ILE A C 1
ATOM 889 O O . ILE A 1 104 ? -1.813 -1.129 6.056 1.00 98.12 104 ILE A O 1
ATOM 893 N N . SER A 1 105 ? -2.102 0.199 7.842 1.00 98.00 105 SER A N 1
ATOM 894 C CA . SER A 1 105 ? -1.605 1.429 7.192 1.00 98.00 105 SER A CA 1
ATOM 895 C C . SER A 1 105 ? -0.164 1.277 6.722 1.00 98.00 105 SER A C 1
ATOM 897 O O . SER A 1 105 ? 0.132 1.473 5.546 1.00 98.00 105 SER A O 1
ATOM 899 N N . LYS A 1 106 ? 0.729 0.828 7.614 1.00 97.19 106 LYS A N 1
ATOM 900 C CA . LYS A 1 106 ? 2.143 0.599 7.280 1.00 97.19 106 LYS A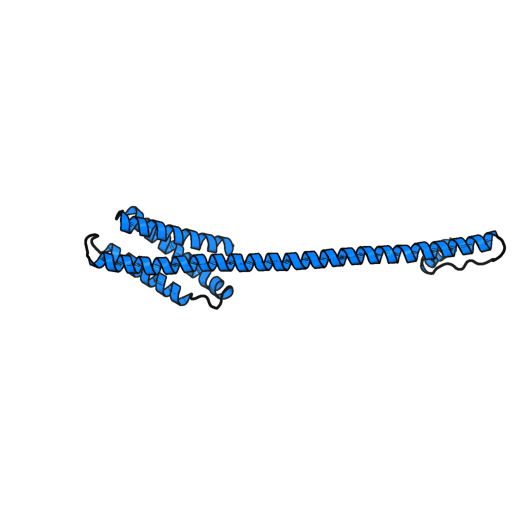 CA 1
ATOM 901 C C . LYS A 1 106 ? 2.302 -0.418 6.157 1.00 97.19 106 LYS A C 1
ATOM 903 O O . LYS A 1 106 ? 3.182 -0.281 5.311 1.00 97.19 106 LYS A O 1
ATOM 908 N N . PHE A 1 107 ? 1.463 -1.450 6.148 1.00 96.75 107 PHE A N 1
ATOM 909 C CA . PHE A 1 107 ? 1.462 -2.434 5.080 1.00 96.75 107 PHE A CA 1
ATOM 910 C C . PHE A 1 107 ? 1.075 -1.815 3.733 1.00 96.75 107 PHE A C 1
ATOM 912 O O . PHE A 1 107 ? 1.818 -1.980 2.764 1.00 96.75 107 PHE A O 1
ATOM 919 N N . ALA A 1 108 ? -0.024 -1.060 3.678 1.00 96.56 108 ALA A N 1
ATOM 920 C CA . ALA A 1 108 ? -0.463 -0.370 2.466 1.00 96.56 108 ALA A CA 1
ATOM 921 C C . ALA A 1 108 ? 0.598 0.621 1.949 1.00 96.56 108 ALA A C 1
ATOM 923 O O . ALA A 1 108 ? 0.929 0.625 0.763 1.00 96.56 108 ALA A O 1
ATOM 924 N N . GLU A 1 109 ? 1.216 1.393 2.845 1.00 95.88 109 GLU A N 1
ATOM 925 C CA . GLU A 1 109 ? 2.329 2.288 2.514 1.00 95.88 109 GLU A CA 1
ATOM 926 C C . GLU A 1 109 ? 3.534 1.518 1.955 1.00 95.88 109 GLU A C 1
ATOM 928 O O . GLU A 1 109 ? 4.124 1.918 0.948 1.00 95.88 109 GLU A O 1
ATOM 933 N N . SER A 1 110 ? 3.884 0.378 2.561 1.00 94.06 110 SER A N 1
ATOM 934 C CA . SER A 1 110 ? 5.013 -0.444 2.115 1.00 94.06 110 SER A CA 1
ATOM 935 C C . SER A 1 110 ? 4.817 -0.997 0.701 1.00 94.06 110 SER A C 1
ATOM 937 O O . SER A 1 110 ? 5.773 -1.031 -0.079 1.00 94.06 110 SER A O 1
ATOM 939 N N . ILE A 1 111 ? 3.580 -1.357 0.338 1.00 92.75 111 ILE A N 1
ATOM 940 C CA . ILE A 1 111 ? 3.225 -1.774 -1.023 1.00 92.75 111 ILE A CA 1
ATOM 941 C C . ILE A 1 111 ? 3.498 -0.629 -1.993 1.00 92.75 111 ILE A C 1
ATOM 943 O O . ILE A 1 111 ? 4.168 -0.837 -3.005 1.00 92.75 111 ILE A O 1
ATOM 947 N N . LYS A 1 112 ? 3.060 0.591 -1.664 1.00 90.69 112 LYS A N 1
ATOM 948 C CA . LYS A 1 112 ? 3.260 1.753 -2.534 1.00 90.69 112 LYS A CA 1
ATOM 949 C C . LYS A 1 112 ? 4.712 2.160 -2.695 1.00 90.69 112 LYS A C 1
ATOM 951 O O . LYS A 1 112 ? 5.149 2.476 -3.804 1.00 90.69 112 LYS A O 1
ATOM 956 N N . ILE A 1 113 ? 5.488 2.093 -1.620 1.00 91.38 113 ILE A N 1
ATOM 957 C CA . ILE A 1 113 ? 6.931 2.330 -1.676 1.00 91.38 113 ILE A CA 1
ATOM 958 C C . ILE A 1 113 ? 7.600 1.287 -2.580 1.00 91.38 113 ILE A C 1
ATOM 960 O O . ILE A 1 113 ? 8.419 1.645 -3.431 1.00 91.38 113 ILE A O 1
ATOM 964 N N . LYS A 1 114 ? 7.232 0.006 -2.446 1.00 89.50 114 LYS A N 1
ATOM 965 C CA . LYS A 1 114 ? 7.792 -1.078 -3.262 1.00 89.50 114 LYS A CA 1
ATOM 966 C C . LYS A 1 114 ? 7.407 -0.946 -4.735 1.00 89.50 114 LYS A C 1
ATOM 968 O O . LYS A 1 114 ? 8.267 -1.115 -5.595 1.00 89.50 114 LYS A O 1
ATOM 973 N N . GLU A 1 115 ? 6.159 -0.601 -5.028 1.00 88.50 115 GLU A N 1
ATOM 974 C CA . GLU A 1 115 ? 5.667 -0.345 -6.385 1.00 88.50 115 GLU A CA 1
ATOM 975 C C . GLU A 1 115 ? 6.467 0.780 -7.056 1.00 88.50 115 GLU A C 1
ATOM 977 O O . GLU A 1 115 ? 7.035 0.587 -8.134 1.00 88.50 115 GLU A O 1
ATOM 982 N N . LYS A 1 116 ? 6.615 1.922 -6.373 1.00 88.69 116 LYS A N 1
ATOM 983 C CA . LYS A 1 116 ? 7.422 3.049 -6.857 1.00 88.69 116 LYS A CA 1
ATOM 984 C C . LYS A 1 116 ? 8.880 2.645 -7.084 1.00 88.69 116 LYS A C 1
ATOM 986 O O . LYS A 1 116 ? 9.471 3.001 -8.103 1.00 88.69 116 LYS A O 1
ATOM 991 N N . PHE A 1 117 ? 9.467 1.884 -6.164 1.00 89.56 117 PHE A N 1
ATOM 992 C CA . PHE A 1 117 ? 10.833 1.381 -6.307 1.00 89.56 117 PHE A CA 1
ATOM 993 C C . PHE A 1 117 ? 10.996 0.494 -7.551 1.00 89.56 117 PHE A C 1
ATOM 995 O O . PHE A 1 117 ? 11.931 0.685 -8.328 1.00 89.56 117 PHE A O 1
ATOM 1002 N N . ILE A 1 118 ? 10.066 -0.436 -7.781 1.00 87.50 118 ILE A N 1
ATOM 1003 C CA . ILE A 1 118 ? 10.073 -1.306 -8.963 1.00 87.50 118 ILE A CA 1
ATOM 1004 C C . ILE A 1 118 ? 9.969 -0.464 -10.241 1.00 87.50 118 ILE A C 1
ATOM 1006 O O . ILE A 1 118 ? 10.806 -0.605 -11.134 1.00 87.50 118 ILE A O 1
ATOM 1010 N N . LEU A 1 119 ? 9.008 0.463 -10.307 1.00 88.19 119 LEU A N 1
ATOM 1011 C CA . LEU A 1 119 ? 8.791 1.311 -11.481 1.00 88.19 119 LEU A CA 1
ATOM 1012 C C . LEU A 1 119 ? 10.013 2.186 -11.796 1.00 88.19 119 LEU A C 1
ATOM 1014 O O . LEU A 1 119 ? 10.476 2.229 -12.935 1.00 88.19 119 LEU A O 1
ATOM 1018 N N . THR A 1 120 ? 10.581 2.848 -10.785 1.00 90.00 120 THR A N 1
ATOM 1019 C CA . THR A 1 120 ? 11.775 3.692 -10.967 1.00 90.00 120 THR A CA 1
ATOM 1020 C C . THR A 1 120 ? 12.990 2.893 -11.436 1.00 90.00 120 THR A C 1
ATOM 1022 O O . THR A 1 120 ? 13.749 3.384 -12.274 1.00 90.00 120 THR A O 1
ATOM 1025 N N . ASN A 1 121 ? 13.162 1.650 -10.976 1.00 89.88 121 ASN A N 1
ATOM 1026 C CA . ASN A 1 121 ? 14.224 0.778 -11.474 1.00 89.88 121 ASN A CA 1
ATOM 1027 C C . ASN A 1 121 ? 14.006 0.361 -12.931 1.00 89.88 121 ASN A C 1
ATOM 1029 O O . ASN A 1 121 ? 14.964 0.411 -13.700 1.00 89.88 121 ASN A O 1
ATOM 1033 N N . TYR A 1 122 ? 12.780 0.021 -13.339 1.00 88.19 122 TYR A N 1
ATOM 1034 C CA . TYR A 1 122 ? 12.482 -0.264 -14.748 1.00 88.19 122 TYR A CA 1
ATOM 1035 C C . TYR A 1 122 ? 12.784 0.936 -15.646 1.00 88.19 122 TYR A C 1
ATOM 1037 O O . TYR A 1 122 ? 13.471 0.787 -16.657 1.00 88.19 122 TYR A O 1
ATOM 1045 N N . ILE A 1 123 ? 12.344 2.133 -15.247 1.00 90.69 123 ILE A N 1
ATOM 1046 C CA . ILE A 1 123 ? 12.613 3.372 -15.988 1.00 90.69 123 ILE A CA 1
ATOM 1047 C C . ILE A 1 123 ? 14.121 3.628 -16.083 1.00 90.69 123 ILE A C 1
ATOM 1049 O O . ILE A 1 123 ? 14.627 3.957 -17.157 1.00 90.69 123 ILE A O 1
ATOM 1053 N N . ARG A 1 124 ? 14.863 3.446 -14.985 1.00 90.12 124 ARG A N 1
ATOM 1054 C CA . ARG A 1 124 ? 16.320 3.631 -14.969 1.00 90.12 124 ARG A CA 1
ATOM 1055 C C . ARG A 1 124 ? 17.033 2.645 -15.897 1.00 90.12 124 ARG A C 1
ATOM 1057 O O . ARG A 1 124 ? 17.906 3.059 -16.655 1.00 90.12 124 ARG A O 1
ATOM 1064 N N . SER A 1 125 ? 16.642 1.374 -15.876 1.00 87.75 125 SER A N 1
ATOM 1065 C CA . SER A 1 125 ? 17.204 0.350 -16.762 1.00 87.75 125 SER A CA 1
ATOM 1066 C C . SER A 1 125 ? 16.898 0.637 -18.233 1.00 87.75 125 SER A C 1
ATOM 1068 O O . SER A 1 125 ? 17.804 0.588 -19.063 1.00 87.75 125 SER A O 1
ATOM 1070 N N . A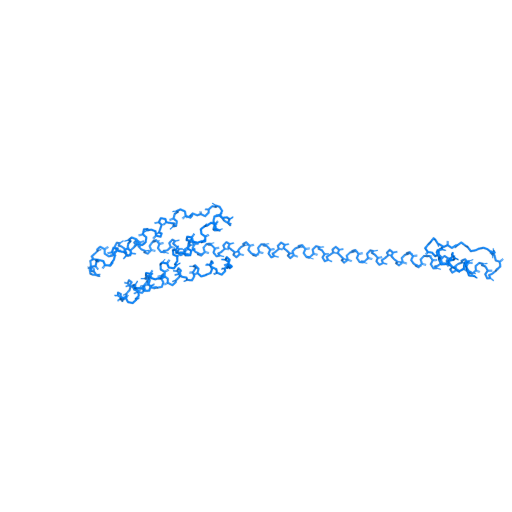LA A 1 126 ? 15.658 1.015 -18.555 1.00 90.00 126 ALA A N 1
ATOM 1071 C CA . ALA A 1 126 ? 15.271 1.392 -19.913 1.00 90.00 126 ALA A CA 1
ATOM 1072 C C . ALA A 1 126 ? 16.069 2.606 -20.411 1.00 90.00 126 ALA A C 1
ATOM 1074 O O . ALA A 1 126 ? 16.618 2.578 -21.511 1.00 90.00 126 ALA A O 1
ATOM 1075 N N . LYS A 1 127 ? 16.214 3.645 -19.578 1.00 91.69 127 LYS A N 1
ATOM 1076 C CA . LYS A 1 127 ? 17.019 4.830 -19.901 1.00 91.69 127 LYS A CA 1
ATOM 1077 C C . LYS A 1 127 ? 18.466 4.465 -20.231 1.00 91.69 127 LYS A C 1
ATOM 1079 O O . LYS A 1 127 ? 19.005 4.975 -21.208 1.00 91.69 127 LYS A O 1
ATOM 1084 N N . ASN A 1 128 ? 19.084 3.581 -19.449 1.00 89.00 128 ASN A N 1
ATOM 1085 C CA . ASN A 1 128 ? 20.453 3.144 -19.716 1.00 89.00 128 ASN A CA 1
ATOM 1086 C C . ASN A 1 128 ? 20.563 2.438 -21.073 1.00 89.00 128 ASN A C 1
ATOM 1088 O O . ASN A 1 128 ? 21.476 2.750 -21.831 1.00 89.00 128 ASN A O 1
ATOM 1092 N N . LEU A 1 129 ? 19.617 1.558 -21.417 1.00 91.12 129 LEU A N 1
ATOM 1093 C CA . LEU A 1 129 ? 19.588 0.911 -22.733 1.00 91.12 129 LEU A CA 1
ATOM 1094 C C . LEU A 1 129 ? 19.481 1.931 -23.869 1.00 91.12 129 LEU A C 1
ATOM 1096 O O . LEU A 1 129 ? 20.258 1.857 -24.816 1.00 91.12 129 LEU A O 1
ATOM 1100 N N . PHE A 1 130 ? 18.583 2.914 -23.763 1.00 92.44 130 PHE A N 1
ATOM 1101 C CA . PHE A 1 130 ? 18.460 3.966 -24.777 1.00 92.44 130 PHE A CA 1
ATOM 1102 C C . PHE A 1 130 ? 19.741 4.789 -24.928 1.00 92.44 130 PHE A C 1
ATOM 1104 O O . PHE A 1 130 ? 20.131 5.094 -26.052 1.00 92.44 130 PHE A O 1
ATOM 1111 N N . LEU A 1 131 ? 20.425 5.112 -23.827 1.00 92.62 131 LEU A N 1
ATOM 1112 C CA . LEU A 1 131 ? 21.714 5.804 -23.882 1.00 92.62 131 LEU A CA 1
ATOM 1113 C C . LEU A 1 131 ? 22.781 4.957 -24.587 1.00 92.62 131 LEU A C 1
ATOM 1115 O O . LEU A 1 131 ? 23.478 5.473 -25.457 1.00 92.62 131 LEU A O 1
ATOM 1119 N N . PHE A 1 132 ? 22.871 3.661 -24.272 1.00 93.38 132 PHE A N 1
ATOM 1120 C CA . PHE A 1 132 ? 23.788 2.744 -24.955 1.00 93.38 132 PHE A CA 1
ATOM 1121 C C . PHE A 1 132 ? 23.481 2.627 -26.449 1.00 93.38 132 PHE A C 1
ATOM 1123 O O . PHE A 1 132 ? 24.393 2.752 -27.262 1.00 93.38 132 PHE A O 1
ATOM 1130 N N . PHE A 1 133 ? 22.212 2.446 -26.823 1.00 94.00 133 PHE A N 1
ATOM 1131 C CA . PHE A 1 133 ? 21.798 2.384 -28.225 1.00 94.00 133 PHE A CA 1
ATOM 1132 C C . PHE A 1 133 ? 22.069 3.692 -28.964 1.00 94.00 133 PHE A C 1
ATOM 1134 O O . PHE A 1 133 ? 22.561 3.662 -30.088 1.00 94.00 133 PHE A O 1
ATOM 1141 N N . SER A 1 134 ? 21.802 4.838 -28.337 1.00 93.56 134 SER A N 1
ATOM 1142 C CA . SER A 1 134 ? 22.079 6.145 -28.931 1.00 93.56 134 SER A CA 1
ATOM 1143 C C . SER A 1 134 ? 23.576 6.356 -29.157 1.00 93.56 134 SER A C 1
ATOM 1145 O O . SER A 1 134 ? 23.964 6.865 -30.208 1.00 93.56 134 SER A O 1
ATOM 1147 N N . LEU A 1 135 ? 24.417 5.956 -28.199 1.00 95.00 135 LEU A N 1
ATOM 1148 C CA . LEU A 1 135 ? 25.869 6.041 -28.331 1.00 95.00 135 LEU A CA 1
ATOM 1149 C C . LEU A 1 135 ? 26.370 5.103 -29.437 1.00 95.00 135 LEU A C 1
ATOM 1151 O O . LEU A 1 135 ? 27.128 5.525 -30.306 1.00 95.00 135 LEU A O 1
ATOM 1155 N N . PHE A 1 136 ? 25.898 3.855 -29.437 1.00 95.69 136 PHE A N 1
ATOM 1156 C CA . PHE A 1 136 ? 26.241 2.859 -30.448 1.00 95.69 136 PHE A CA 1
ATOM 1157 C C . PHE A 1 136 ? 25.860 3.324 -31.856 1.00 95.69 136 PHE A C 1
ATOM 1159 O O . PHE A 1 136 ? 26.689 3.275 -32.760 1.00 95.69 136 PHE A O 1
ATOM 1166 N N . LEU A 1 137 ? 24.639 3.835 -32.037 1.00 95.25 137 LEU A N 1
ATOM 1167 C CA . LEU A 1 137 ? 24.153 4.309 -33.331 1.00 95.25 137 LEU A CA 1
ATOM 1168 C C . LEU A 1 137 ? 24.936 5.534 -33.820 1.00 95.25 137 LEU A C 1
ATOM 1170 O O . LEU A 1 137 ? 25.237 5.629 -35.006 1.00 95.25 137 LEU A O 1
ATOM 1174 N N . SER A 1 138 ? 25.320 6.433 -32.910 1.00 94.62 138 SER A N 1
ATOM 1175 C CA . SER A 1 138 ? 26.172 7.583 -33.228 1.00 94.62 138 SER A CA 1
ATOM 1176 C C . SER A 1 138 ? 27.562 7.149 -33.707 1.00 94.62 138 SER A C 1
ATOM 1178 O O . SER A 1 138 ? 28.011 7.581 -34.770 1.00 94.62 138 SER A O 1
ATOM 1180 N N . LEU A 1 139 ? 28.221 6.228 -32.988 1.00 94.38 139 LEU A N 1
ATOM 1181 C CA . LEU A 1 139 ? 29.504 5.672 -33.430 1.00 94.38 139 LEU A CA 1
ATOM 1182 C C . LEU A 1 139 ? 29.375 4.955 -34.776 1.00 94.38 139 LEU A C 1
ATOM 1184 O O . LEU A 1 139 ? 30.226 5.136 -35.643 1.00 94.38 139 LEU A O 1
ATOM 1188 N N . PHE A 1 140 ? 28.317 4.166 -34.957 1.00 94.75 140 PHE A N 1
ATOM 1189 C CA . PHE A 1 140 ? 28.076 3.428 -36.192 1.00 94.75 140 PHE A CA 1
ATOM 1190 C C . PHE A 1 140 ? 27.839 4.360 -37.388 1.00 94.75 140 PHE A C 1
ATOM 1192 O O . PHE A 1 140 ? 28.358 4.119 -38.476 1.00 94.75 140 PHE A O 1
ATOM 1199 N N . ALA A 1 141 ? 27.108 5.458 -37.193 1.00 94.25 141 ALA A N 1
ATOM 1200 C CA . ALA A 1 141 ? 26.909 6.468 -38.227 1.00 94.25 141 ALA A CA 1
ATOM 1201 C C . ALA A 1 141 ? 28.232 7.147 -38.619 1.00 94.25 141 ALA A C 1
ATOM 1203 O O . ALA A 1 141 ? 28.507 7.316 -39.806 1.00 94.25 141 ALA A O 1
ATOM 1204 N N . LEU A 1 142 ? 29.079 7.488 -37.642 1.00 92.75 142 LEU A N 1
ATOM 1205 C CA . LEU A 1 142 ? 30.388 8.098 -37.894 1.00 92.75 142 LEU A CA 1
ATOM 1206 C C . LEU A 1 142 ? 31.331 7.157 -38.653 1.00 92.75 142 LEU A C 1
ATOM 1208 O O . LEU A 1 142 ? 31.944 7.567 -39.640 1.00 92.75 142 LEU A O 1
ATOM 1212 N N . THR A 1 143 ? 31.443 5.896 -38.230 1.00 91.81 143 THR A N 1
ATOM 1213 C CA . THR A 1 143 ? 32.295 4.913 -38.919 1.00 91.81 143 THR A CA 1
ATOM 1214 C C . THR A 1 143 ? 31.761 4.587 -40.310 1.00 91.81 143 THR A C 1
ATOM 1216 O O . THR A 1 143 ? 32.550 4.495 -41.250 1.00 91.81 143 THR A O 1
ATOM 1219 N N . GLY A 1 144 ? 30.438 4.495 -40.465 1.00 90.56 144 GLY A N 1
ATOM 1220 C CA . GLY A 1 144 ? 29.775 4.356 -41.758 1.00 90.56 144 GLY A CA 1
ATOM 1221 C C . GLY A 1 144 ? 30.119 5.506 -42.704 1.00 90.56 144 GLY A C 1
ATOM 1222 O O . GLY A 1 144 ? 30.573 5.258 -43.817 1.00 90.56 144 GLY A O 1
ATOM 1223 N N . LEU A 1 145 ? 29.998 6.758 -42.252 1.00 89.62 145 LEU A N 1
ATOM 1224 C CA . LEU A 1 145 ? 30.353 7.935 -43.053 1.00 89.62 145 LEU A CA 1
ATOM 1225 C C . LEU A 1 145 ? 31.824 7.933 -43.483 1.00 89.62 145 LEU A C 1
ATOM 1227 O O . LEU A 1 145 ? 32.114 8.176 -44.652 1.00 89.62 145 LEU A O 1
ATOM 1231 N N . LEU A 1 146 ? 32.753 7.621 -42.574 1.00 88.38 146 LEU A N 1
ATOM 1232 C CA . LEU A 1 146 ? 34.183 7.543 -42.900 1.00 88.38 146 LEU A CA 1
ATOM 1233 C C . LEU A 1 146 ? 34.485 6.437 -43.918 1.00 88.38 146 LEU A C 1
ATOM 1235 O O . LEU A 1 146 ? 35.284 6.636 -44.835 1.00 88.38 146 LEU A O 1
ATOM 1239 N N . PHE A 1 147 ? 33.842 5.278 -43.774 1.00 87.12 147 PHE A N 1
ATOM 1240 C CA . PHE A 1 147 ? 33.991 4.160 -44.700 1.00 87.12 147 PHE A CA 1
ATOM 1241 C C . PHE A 1 147 ? 33.462 4.509 -46.098 1.00 87.12 147 PHE A C 1
ATOM 1243 O O . PHE A 1 147 ? 34.162 4.304 -47.089 1.00 87.12 147 PHE A O 1
ATOM 1250 N N . TRP A 1 148 ? 32.273 5.114 -46.171 1.00 81.88 148 TRP A N 1
ATOM 1251 C CA . TRP A 1 148 ? 31.673 5.592 -47.419 1.00 81.88 148 TRP A CA 1
ATOM 1252 C C . TRP A 1 148 ? 32.513 6.679 -48.092 1.00 81.88 148 TRP A C 1
ATOM 1254 O O . TRP A 1 148 ? 32.753 6.607 -49.296 1.00 81.88 148 TRP A O 1
ATOM 1264 N N . TYR A 1 149 ? 33.011 7.648 -47.318 1.00 84.62 149 TYR A N 1
ATOM 1265 C CA . TYR A 1 149 ? 33.917 8.690 -47.802 1.00 84.62 149 TYR A CA 1
ATOM 1266 C C . TYR A 1 149 ? 35.169 8.075 -48.434 1.00 84.62 149 TYR A C 1
ATOM 1268 O O . TYR A 1 149 ? 35.526 8.420 -49.561 1.00 84.62 149 TYR A O 1
ATOM 1276 N N . LYS A 1 150 ? 35.815 7.125 -47.741 1.00 81.31 150 LYS A N 1
ATOM 1277 C CA . LYS A 1 150 ? 37.032 6.473 -48.236 1.00 81.31 150 LYS A CA 1
ATOM 1278 C C . LYS A 1 150 ? 36.773 5.684 -49.518 1.00 81.31 150 LYS A C 1
ATOM 1280 O O . LYS A 1 150 ? 37.569 5.805 -50.442 1.00 81.31 150 LYS A O 1
ATOM 1285 N N . LEU A 1 151 ? 35.690 4.909 -49.583 1.00 79.69 151 LEU A N 1
ATOM 1286 C CA . LEU A 1 151 ? 35.336 4.137 -50.777 1.00 79.69 151 LEU A CA 1
ATOM 1287 C C . LEU A 1 151 ? 35.069 5.048 -51.978 1.00 79.69 151 LEU A C 1
ATOM 1289 O O . LEU A 1 151 ? 35.731 4.921 -53.001 1.00 79.69 151 LEU A O 1
ATOM 1293 N N . LEU A 1 152 ? 34.151 6.008 -51.846 1.00 80.25 152 LEU A N 1
ATOM 1294 C CA . LEU A 1 152 ? 33.733 6.836 -52.978 1.00 80.25 152 LEU A CA 1
ATOM 1295 C C . LEU A 1 152 ? 34.861 7.736 -53.483 1.00 80.25 152 LEU A C 1
ATOM 1297 O O . LEU A 1 152 ? 35.103 7.798 -54.684 1.00 80.25 152 LEU A O 1
ATOM 1301 N N . ILE A 1 153 ? 35.583 8.412 -52.589 1.00 80.25 153 ILE A N 1
ATOM 1302 C CA . ILE A 1 153 ? 36.614 9.373 -53.004 1.00 80.25 153 ILE A CA 1
ATOM 1303 C C . ILE A 1 153 ? 37.869 8.669 -53.492 1.00 80.25 153 ILE A C 1
ATOM 1305 O O . ILE A 1 153 ? 38.467 9.121 -54.465 1.00 80.25 153 ILE A O 1
ATOM 1309 N N . SER A 1 154 ? 38.265 7.555 -52.869 1.00 75.12 154 SER A N 1
ATOM 1310 C CA . SER A 1 154 ? 39.395 6.778 -53.379 1.00 75.12 154 SER A CA 1
ATOM 1311 C C . SER A 1 154 ? 39.100 6.269 -54.786 1.00 75.12 154 SER A C 1
ATOM 1313 O O . SER A 1 154 ? 39.934 6.445 -55.671 1.00 75.12 154 SER A O 1
ATOM 1315 N N . SER A 1 155 ? 37.915 5.697 -55.013 1.00 78.06 155 SER A N 1
ATOM 1316 C CA . SER A 1 155 ? 37.555 5.164 -56.325 1.00 78.06 155 SER A CA 1
ATOM 1317 C C . SER A 1 155 ? 37.397 6.278 -57.375 1.00 78.06 155 SER A C 1
ATOM 1319 O O . SER A 1 155 ? 37.840 6.110 -58.511 1.00 78.06 155 SER A O 1
ATOM 1321 N N . LEU A 1 156 ? 36.874 7.456 -57.008 1.00 80.19 156 LEU A N 1
ATOM 1322 C CA . LEU A 1 156 ? 36.838 8.627 -57.898 1.00 80.19 156 LEU A CA 1
ATOM 1323 C C . LEU A 1 156 ? 38.239 9.153 -58.243 1.00 80.19 156 LEU A C 1
ATOM 1325 O O . LEU A 1 156 ? 38.514 9.406 -59.413 1.00 80.19 156 LEU A O 1
ATOM 1329 N N . ASN A 1 157 ? 39.144 9.255 -57.265 1.00 82.25 157 ASN A N 1
ATOM 1330 C CA . ASN A 1 157 ? 40.527 9.678 -57.504 1.00 82.25 157 ASN A CA 1
ATOM 1331 C C . ASN A 1 157 ? 41.263 8.706 -58.436 1.00 82.25 157 ASN A C 1
ATOM 1333 O O . ASN A 1 157 ? 42.026 9.135 -59.301 1.00 82.25 157 ASN A O 1
ATOM 1337 N N . THR A 1 158 ? 41.037 7.396 -58.289 1.00 81.50 158 THR A N 1
ATOM 1338 C CA . THR A 1 158 ? 41.596 6.394 -59.206 1.00 81.50 158 THR A CA 1
ATOM 1339 C C . THR A 1 158 ? 41.097 6.619 -60.631 1.00 81.50 158 THR A C 1
ATOM 1341 O O . THR A 1 158 ? 41.909 6.657 -61.553 1.00 81.50 158 THR A O 1
ATOM 1344 N N . LEU A 1 159 ? 39.793 6.848 -60.815 1.00 81.00 159 LEU A N 1
ATOM 1345 C CA . LEU A 1 159 ? 39.230 7.169 -62.128 1.00 81.00 159 LEU A CA 1
ATOM 1346 C C . LEU A 1 159 ? 39.811 8.461 -62.709 1.00 81.00 159 LEU A C 1
ATOM 1348 O O . LEU A 1 159 ? 40.193 8.478 -63.876 1.00 81.00 159 LEU A O 1
ATOM 1352 N N . GLU A 1 160 ? 39.930 9.524 -61.911 1.00 82.50 160 GLU A N 1
ATOM 1353 C CA . GLU A 1 160 ? 40.505 10.798 -62.354 1.00 82.50 160 GLU A CA 1
ATOM 1354 C C . GLU A 1 160 ? 41.947 10.622 -62.857 1.00 82.50 160 GLU A C 1
ATOM 1356 O O . GLU A 1 160 ? 42.308 11.114 -63.932 1.00 82.50 160 GLU A O 1
ATOM 1361 N N . ILE A 1 161 ? 42.768 9.869 -62.118 1.00 84.62 161 ILE A N 1
ATOM 1362 C CA . ILE A 1 161 ? 44.156 9.572 -62.493 1.00 84.62 161 ILE A CA 1
ATOM 1363 C C . ILE A 1 161 ? 44.213 8.777 -63.801 1.00 84.62 161 ILE A C 1
ATOM 1365 O O . ILE A 1 161 ? 45.013 9.110 -64.680 1.00 84.62 161 ILE A O 1
ATOM 1369 N N . GLU A 1 162 ? 43.384 7.744 -63.952 1.00 82.69 162 GLU A N 1
ATOM 1370 C CA . GLU A 1 162 ? 43.366 6.910 -65.158 1.00 82.69 162 GLU A CA 1
ATOM 1371 C C . GLU A 1 162 ? 42.863 7.682 -66.387 1.00 82.69 162 GLU A C 1
ATOM 1373 O O . GLU A 1 162 ? 43.493 7.633 -67.446 1.00 82.69 162 GLU A O 1
ATOM 1378 N N . VAL A 1 163 ? 41.820 8.506 -66.245 1.00 82.38 163 VAL A N 1
ATOM 1379 C CA . VAL A 1 163 ? 41.348 9.403 -67.317 1.00 82.38 163 VAL A CA 1
ATOM 1380 C C . VAL A 1 163 ? 42.451 10.381 -67.728 1.00 82.38 163 VAL A C 1
ATOM 1382 O O . VAL A 1 163 ? 42.707 10.564 -68.920 1.00 82.38 163 VAL A O 1
ATOM 1385 N N . LYS A 1 164 ? 43.181 10.960 -66.768 1.00 83.25 164 LYS A N 1
ATOM 1386 C CA . LYS A 1 164 ? 44.307 11.863 -67.053 1.00 83.25 164 LYS A CA 1
ATOM 1387 C C . LYS A 1 164 ? 45.456 11.157 -67.782 1.00 83.25 164 LYS A C 1
ATOM 1389 O O . LYS A 1 164 ? 46.091 11.763 -68.649 1.00 83.25 164 LYS A O 1
ATOM 1394 N N . LYS A 1 165 ? 45.732 9.882 -67.483 1.00 83.06 165 LYS A N 1
ATOM 1395 C CA . LYS A 1 165 ? 46.725 9.071 -68.219 1.00 83.06 165 LYS A CA 1
ATOM 1396 C C . LYS A 1 165 ? 46.299 8.815 -69.664 1.00 83.06 165 LYS A C 1
ATOM 1398 O O . LYS A 1 165 ? 47.148 8.887 -70.550 1.00 83.06 165 LYS A O 1
ATOM 1403 N N . ILE A 1 166 ? 45.012 8.571 -69.906 1.00 82.38 166 ILE A N 1
ATOM 1404 C CA . ILE A 1 166 ? 44.480 8.371 -71.261 1.00 82.38 166 ILE A CA 1
ATOM 1405 C C . ILE A 1 166 ? 44.539 9.670 -72.064 1.00 82.38 166 ILE A C 1
ATOM 1407 O O . ILE A 1 166 ? 45.095 9.689 -73.159 1.00 82.38 166 ILE A O 1
ATOM 1411 N N . LEU A 1 167 ? 44.052 10.777 -71.496 1.00 79.81 167 LEU A N 1
ATOM 1412 C CA . LEU A 1 167 ? 44.059 12.086 -72.160 1.00 79.81 167 LEU A CA 1
ATOM 1413 C C . LEU A 1 167 ? 45.476 12.594 -72.461 1.00 79.81 167 LEU A C 1
ATOM 1415 O O . LEU A 1 167 ? 45.686 13.280 -73.455 1.00 79.81 167 LEU A O 1
ATOM 1419 N N . SER A 1 168 ? 46.462 12.238 -71.632 1.00 82.62 168 SER A N 1
ATOM 1420 C CA . SER A 1 168 ? 47.877 12.562 -71.874 1.00 82.62 168 SER A CA 1
ATOM 1421 C C . SER A 1 168 ? 48.592 11.587 -72.820 1.00 82.62 168 SER A C 1
ATOM 1423 O O . SER A 1 168 ? 49.800 11.709 -73.014 1.00 82.62 168 SER A O 1
ATOM 1425 N N . GLY A 1 169 ? 47.876 10.615 -73.399 1.00 73.38 169 GLY A N 1
ATOM 1426 C CA . GLY A 1 169 ? 48.421 9.632 -74.338 1.00 73.38 169 GLY A CA 1
ATOM 1427 C C . GLY A 1 169 ? 49.339 8.584 -73.702 1.00 73.38 169 GLY A C 1
ATOM 1428 O O . GLY A 1 169 ? 50.007 7.844 -74.420 1.00 73.38 169 GLY A O 1
ATOM 1429 N N . LYS A 1 170 ? 49.391 8.510 -72.364 1.00 73.88 170 LYS A N 1
ATOM 1430 C CA . LYS A 1 170 ? 50.250 7.582 -71.608 1.00 73.88 170 LYS A CA 1
ATOM 1431 C C . LYS A 1 170 ? 49.640 6.190 -71.428 1.00 73.88 170 LYS A C 1
ATOM 1433 O O . LYS A 1 170 ? 50.371 5.262 -71.100 1.00 73.88 170 LYS A O 1
ATOM 1438 N N . SER A 1 171 ? 48.330 6.041 -71.619 1.00 71.75 171 SER A N 1
ATOM 1439 C CA . SER A 1 171 ? 47.628 4.752 -71.582 1.00 71.75 171 SER A CA 1
ATOM 1440 C C . SER A 1 171 ? 46.505 4.715 -72.619 1.00 71.75 171 SER A C 1
ATOM 1442 O O . SER A 1 171 ? 45.928 5.751 -72.939 1.00 71.75 171 SER A O 1
ATOM 1444 N N . LYS A 1 172 ? 46.184 3.522 -73.132 1.00 65.12 172 LYS A N 1
ATOM 1445 C CA . LYS A 1 172 ? 45.004 3.275 -73.982 1.00 65.12 172 LYS A CA 1
ATOM 1446 C C . LYS A 1 172 ? 43.840 2.636 -73.220 1.00 65.12 172 LYS A C 1
ATOM 1448 O O . LYS A 1 172 ? 42.728 2.614 -73.735 1.00 65.12 172 LYS A O 1
ATOM 1453 N N . GLU A 1 173 ? 44.086 2.145 -72.008 1.00 70.50 173 GLU A N 1
ATOM 1454 C CA . GLU A 1 173 ? 43.107 1.418 -71.197 1.00 70.50 173 GLU A CA 1
ATOM 1455 C C . GLU A 1 173 ? 43.009 2.037 -69.798 1.00 70.50 173 GLU A C 1
ATOM 1457 O O . GLU A 1 173 ? 44.019 2.464 -69.230 1.00 70.50 173 GLU A O 1
ATOM 1462 N N . ALA A 1 174 ? 41.786 2.108 -69.262 1.00 68.31 174 ALA A N 1
ATOM 1463 C CA . ALA A 1 174 ? 41.508 2.581 -67.907 1.00 68.31 174 ALA A CA 1
ATOM 1464 C C . ALA A 1 174 ? 41.307 1.389 -66.971 1.00 68.31 174 ALA A C 1
ATOM 1466 O O . ALA A 1 174 ? 40.502 0.500 -67.259 1.00 68.31 174 ALA A O 1
ATOM 1467 N N . ILE A 1 175 ? 41.966 1.413 -65.814 1.00 75.00 175 ILE A N 1
ATOM 1468 C CA . ILE A 1 175 ? 41.650 0.502 -64.712 1.00 75.00 175 ILE A CA 1
ATOM 1469 C C . ILE A 1 175 ? 40.479 1.107 -63.933 1.00 75.00 175 ILE A C 1
ATOM 1471 O O . ILE A 1 175 ? 40.622 2.131 -63.266 1.00 75.00 175 ILE A O 1
ATOM 1475 N N . VAL A 1 176 ? 39.305 0.487 -64.048 1.00 74.25 176 VAL A N 1
ATOM 1476 C CA . VAL A 1 176 ? 38.076 0.945 -63.387 1.00 74.25 176 VAL A CA 1
ATOM 1477 C C . VAL A 1 176 ? 37.939 0.247 -62.031 1.00 74.25 176 VAL A C 1
ATOM 1479 O O . VAL A 1 176 ? 38.039 -0.981 -61.984 1.00 74.25 176 VAL A O 1
ATOM 1482 N N . PRO A 1 177 ? 37.705 0.987 -60.931 1.00 75.62 177 PRO A N 1
ATOM 1483 C CA . PRO A 1 177 ? 37.452 0.382 -59.630 1.00 75.62 177 PRO A CA 1
ATOM 1484 C C . PRO A 1 177 ? 36.221 -0.543 -59.649 1.00 75.62 177 PRO A C 1
ATOM 1486 O O . PRO A 1 177 ? 35.251 -0.242 -60.355 1.00 75.62 177 PRO A O 1
ATOM 1489 N N . PRO A 1 178 ? 36.211 -1.630 -58.852 1.00 74.88 178 PRO A N 1
ATOM 1490 C CA . PRO A 1 178 ? 35.139 -2.628 -58.864 1.00 74.88 178 PRO A CA 1
ATOM 1491 C C . PRO A 1 178 ? 33.745 -2.035 -58.626 1.00 74.88 178 PRO A C 1
ATOM 1493 O O . PRO A 1 178 ? 32.763 -2.505 -59.197 1.00 74.88 178 PRO A O 1
ATOM 1496 N N . GLU A 1 179 ? 33.648 -0.967 -57.827 1.00 72.75 179 GLU A N 1
ATOM 1497 C CA . GLU A 1 179 ? 32.374 -0.317 -57.496 1.00 72.75 179 GLU A CA 1
ATOM 1498 C C . GLU A 1 179 ? 31.710 0.356 -58.710 1.00 72.75 179 GLU A C 1
ATOM 1500 O O . GLU A 1 179 ? 30.492 0.526 -58.740 1.00 72.75 179 GLU A O 1
ATOM 1505 N N . PHE A 1 180 ? 32.493 0.712 -59.733 1.00 70.06 180 PHE A N 1
ATOM 1506 C CA . PHE A 1 180 ? 32.018 1.374 -60.951 1.00 70.06 180 PHE A CA 1
ATOM 1507 C C . PHE A 1 180 ? 31.915 0.430 -62.153 1.00 70.06 180 PHE A C 1
ATOM 1509 O O . PHE A 1 180 ? 31.458 0.832 -63.225 1.00 70.06 180 PHE A O 1
ATOM 1516 N N . GLN A 1 181 ? 32.293 -0.836 -61.988 1.00 75.00 181 GLN A N 1
ATOM 1517 C CA . GLN A 1 181 ? 32.348 -1.805 -63.080 1.00 75.00 181 GLN A CA 1
ATOM 1518 C C . GLN A 1 181 ? 30.956 -2.091 -63.671 1.00 75.00 181 GLN A C 1
ATOM 1520 O O . GLN A 1 181 ? 30.799 -2.139 -64.888 1.00 75.00 181 GLN A O 1
ATOM 1525 N N . HIS A 1 182 ? 29.918 -2.104 -62.826 1.00 72.50 182 HIS A N 1
ATOM 1526 C CA . HIS A 1 182 ? 28.520 -2.225 -63.257 1.00 72.50 182 HIS A CA 1
ATOM 1527 C C . HIS A 1 182 ? 28.069 -1.083 -64.193 1.00 72.50 182 HIS A C 1
ATOM 1529 O O . HIS A 1 182 ? 27.282 -1.304 -65.117 1.00 72.50 182 HIS A O 1
ATOM 1535 N N . PHE A 1 183 ? 28.555 0.149 -63.989 1.00 68.62 183 PHE A N 1
ATOM 1536 C CA . PHE A 1 183 ? 28.229 1.269 -64.880 1.00 68.62 183 PHE A CA 1
ATOM 1537 C C . PHE A 1 183 ? 28.815 1.041 -66.274 1.00 68.62 183 PHE A C 1
ATOM 1539 O O . PHE A 1 183 ? 28.112 1.209 -67.268 1.00 68.62 183 PHE A O 1
ATOM 1546 N N . ILE A 1 184 ? 30.064 0.581 -66.353 1.00 71.69 184 ILE A N 1
ATOM 1547 C CA . ILE A 1 184 ? 30.713 0.253 -67.629 1.00 71.69 184 ILE A CA 1
ATOM 1548 C C . ILE A 1 184 ? 29.971 -0.872 -68.353 1.00 71.69 184 ILE A C 1
ATOM 1550 O O . ILE A 1 184 ? 29.723 -0.765 -69.554 1.00 71.69 184 ILE A O 1
ATOM 1554 N N . ASP A 1 185 ? 29.565 -1.916 -67.631 1.00 76.44 185 ASP A N 1
ATOM 1555 C CA . ASP A 1 185 ? 28.831 -3.046 -68.210 1.00 76.44 185 ASP A CA 1
ATOM 1556 C C . ASP A 1 185 ? 27.449 -2.640 -68.744 1.00 76.44 185 ASP A C 1
ATOM 1558 O O . ASP A 1 185 ? 26.963 -3.217 -69.719 1.00 76.44 185 ASP A O 1
ATOM 1562 N N . THR A 1 186 ? 26.834 -1.616 -68.146 1.00 72.62 186 THR A N 1
ATOM 1563 C CA . THR A 1 186 ? 25.563 -1.046 -68.615 1.00 72.62 186 THR A CA 1
ATOM 1564 C C . THR A 1 186 ? 25.754 -0.261 -69.917 1.00 72.62 186 THR A C 1
ATOM 1566 O O . THR A 1 186 ? 24.993 -0.449 -70.864 1.00 72.62 186 THR A O 1
ATOM 1569 N N . PHE A 1 187 ? 26.802 0.564 -70.013 1.00 66.44 187 PHE A N 1
ATOM 1570 C CA . PHE A 1 187 ? 27.091 1.344 -71.223 1.00 66.44 187 PHE A CA 1
ATOM 1571 C C . PHE A 1 187 ? 27.643 0.501 -72.380 1.00 66.44 187 PHE A C 1
ATOM 1573 O O . PHE A 1 187 ? 27.371 0.821 -73.528 1.00 66.44 187 PHE A O 1
ATOM 1580 N N . LYS A 1 188 ? 28.355 -0.604 -72.116 1.00 64.56 188 LYS A N 1
ATOM 1581 C CA . LYS A 1 188 ? 28.832 -1.532 -73.163 1.00 64.56 188 LYS A CA 1
ATOM 1582 C C . LYS A 1 188 ? 27.718 -2.309 -73.874 1.00 64.56 188 LYS A C 1
ATOM 1584 O O . LYS A 1 188 ? 27.976 -2.894 -74.922 1.00 64.56 188 LYS A O 1
ATOM 1589 N N . LYS A 1 189 ? 26.522 -2.382 -73.284 1.00 55.88 189 LYS A N 1
ATOM 1590 C CA . LYS A 1 189 ? 25.361 -3.085 -73.855 1.00 55.88 189 LYS A CA 1
ATOM 1591 C C . LYS A 1 189 ? 24.476 -2.203 -74.745 1.00 55.88 189 LYS A C 1
ATOM 1593 O O . LYS A 1 189 ? 23.512 -2.730 -75.297 1.00 55.88 189 LYS A O 1
ATOM 1598 N N . THR A 1 190 ? 24.777 -0.908 -74.859 1.00 45.12 190 THR A N 1
ATOM 1599 C CA . THR A 1 190 ? 24.065 0.050 -75.724 1.00 45.12 190 THR A CA 1
ATOM 1600 C C . THR A 1 190 ? 24.925 0.369 -76.937 1.00 45.12 190 THR A C 1
ATOM 1602 O O . THR A 1 190 ? 24.355 0.464 -78.043 1.00 45.12 190 THR A O 1
#